Protein AF-A0A9P5YUF3-F1 (afdb_monomer)

InterPro domains:
  IPR036397 Ribonuclease H superfamily [G3DSA:3.30.420.10] (117-173)

Radius of gyration: 25.55 Å; Cα contacts (8 Å, |Δi|>4): 118; chains: 1; bounding box: 57×52×66 Å

Solvent-accessible surface area (backbone atoms only — not comparable to full-atom values): 11944 Å² total; per-residue (Å²): 134,90,81,80,81,80,76,80,82,74,82,83,76,67,88,72,79,73,85,69,80,75,88,72,89,73,87,52,100,52,100,59,84,76,80,88,75,67,92,64,77,75,62,48,60,48,97,88,65,47,78,36,74,57,43,38,53,87,91,45,98,54,44,76,38,71,60,50,65,31,54,55,36,40,78,72,65,44,80,55,33,62,68,97,85,23,43,45,62,62,52,98,80,75,64,72,63,89,91,60,58,76,76,19,36,51,49,36,58,58,66,33,67,70,60,65,72,49,76,51,72,66,44,53,59,33,46,78,71,77,39,84,78,81,88,74,69,86,95,46,63,90,76,40,69,64,53,56,54,50,50,51,49,53,57,58,51,68,75,49,81,91,72,94,49,66,72,61,52,55,66,66,50,58,80,66,81,80,122

Structure (mmCIF, N/CA/C/O backbone):
data_AF-A0A9P5YUF3-F1
#
_entry.id   AF-A0A9P5YUF3-F1
#
loop_
_atom_site.group_PDB
_atom_site.id
_atom_site.type_symbol
_atom_site.label_atom_id
_atom_site.label_alt_id
_atom_site.label_comp_id
_atom_site.label_asym_id
_atom_site.label_entity_id
_atom_site.label_seq_id
_atom_site.pdbx_PDB_ins_code
_atom_site.Cartn_x
_atom_site.Cartn_y
_atom_site.Cartn_z
_atom_site.occupancy
_atom_site.B_iso_or_equiv
_atom_site.auth_seq_id
_atom_site.auth_comp_id
_atom_site.auth_asym_id
_atom_site.auth_atom_id
_atom_site.pdbx_PDB_model_num
ATOM 1 N N . MET A 1 1 ? 8.996 -30.763 -45.091 1.00 35.06 1 MET A N 1
ATOM 2 C CA . MET A 1 1 ? 8.188 -31.237 -43.944 1.00 35.06 1 MET A CA 1
ATOM 3 C C . MET A 1 1 ? 7.237 -30.121 -43.541 1.00 35.06 1 MET A C 1
ATOM 5 O O . MET A 1 1 ? 7.692 -29.010 -43.304 1.00 35.06 1 MET A O 1
ATOM 9 N N . ALA A 1 2 ? 5.930 -30.373 -43.606 1.00 26.86 2 ALA A N 1
ATOM 10 C CA . ALA A 1 2 ? 4.885 -29.363 -43.450 1.00 26.86 2 ALA A CA 1
ATOM 11 C C . ALA A 1 2 ? 4.707 -28.962 -41.975 1.00 26.86 2 ALA A C 1
ATOM 13 O O . ALA A 1 2 ? 4.437 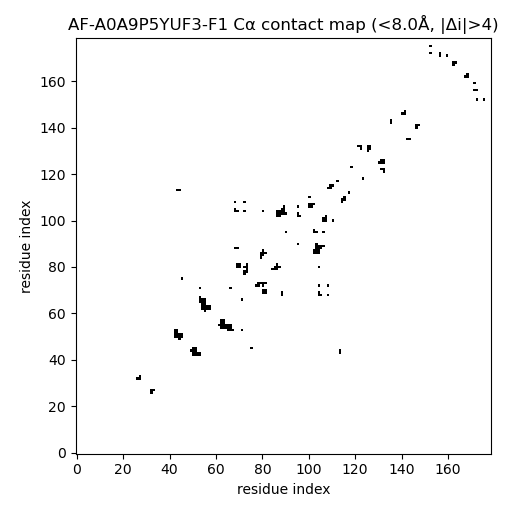-29.815 -41.133 1.00 26.86 2 ALA A O 1
ATOM 14 N N . PHE A 1 3 ? 4.834 -27.669 -41.666 1.00 28.62 3 PHE A N 1
ATOM 15 C CA . PHE A 1 3 ? 4.545 -27.130 -40.338 1.00 28.62 3 PHE A CA 1
ATOM 16 C C . PHE A 1 3 ? 3.061 -26.763 -40.221 1.00 28.62 3 PHE A C 1
ATOM 18 O O . PHE A 1 3 ? 2.525 -25.955 -40.981 1.00 28.62 3 PHE A O 1
ATOM 25 N N . SER A 1 4 ? 2.403 -27.401 -39.255 1.00 30.89 4 SER A N 1
ATOM 26 C CA . SER A 1 4 ? 1.005 -27.205 -38.880 1.00 30.89 4 SER A CA 1
ATOM 27 C C . SER A 1 4 ? 0.731 -25.752 -38.471 1.00 30.89 4 SER A C 1
ATOM 29 O O . SER A 1 4 ? 1.419 -25.184 -37.620 1.00 30.89 4 SER A O 1
ATOM 31 N N . LYS A 1 5 ? -0.291 -25.140 -39.080 1.00 33.44 5 LYS A N 1
ATOM 32 C CA . LYS A 1 5 ? -0.775 -23.794 -38.749 1.00 33.44 5 LYS A CA 1
ATOM 33 C C . LYS A 1 5 ? -1.270 -23.782 -37.297 1.00 33.44 5 LYS A C 1
ATOM 35 O O . LYS A 1 5 ? -2.292 -24.396 -36.993 1.00 33.44 5 LYS A O 1
ATOM 40 N N . ARG A 1 6 ? -0.589 -23.055 -36.401 1.00 35.75 6 ARG A N 1
ATOM 41 C CA . ARG A 1 6 ? -1.103 -22.755 -35.052 1.00 35.75 6 ARG A CA 1
ATOM 42 C C . ARG A 1 6 ? -2.455 -22.045 -35.190 1.00 35.75 6 ARG A C 1
ATOM 44 O O . ARG A 1 6 ? -2.529 -20.928 -35.701 1.00 35.75 6 ARG A O 1
ATOM 51 N N . LYS A 1 7 ? -3.532 -22.709 -34.758 1.00 30.89 7 LYS A N 1
ATOM 52 C CA . LYS A 1 7 ? -4.860 -22.103 -34.613 1.00 30.89 7 LYS A CA 1
ATOM 53 C C . LYS A 1 7 ? -4.753 -20.931 -33.636 1.00 30.89 7 LYS A C 1
ATOM 55 O O . LYS A 1 7 ? -4.330 -21.103 -32.497 1.00 30.89 7 LYS A O 1
ATOM 60 N N . ARG A 1 8 ? -5.161 -19.748 -34.091 1.00 29.94 8 ARG A N 1
ATOM 61 C CA . ARG A 1 8 ? -5.414 -18.573 -33.254 1.00 29.94 8 ARG A CA 1
ATOM 62 C C . ARG A 1 8 ? -6.537 -18.951 -32.278 1.00 29.94 8 ARG A C 1
ATOM 64 O O . ARG A 1 8 ? -7.658 -19.202 -32.717 1.00 29.94 8 ARG A O 1
ATOM 71 N N . VAL A 1 9 ? -6.230 -19.064 -30.986 1.00 32.81 9 VAL A N 1
ATOM 72 C CA . VAL A 1 9 ? -7.240 -19.302 -29.945 1.00 32.81 9 VAL A CA 1
ATOM 73 C C . VAL A 1 9 ? -8.156 -18.081 -29.916 1.00 32.81 9 VAL A C 1
ATOM 75 O O . VAL A 1 9 ? -7.730 -16.968 -29.620 1.00 32.81 9 VAL A O 1
ATOM 78 N N . ASN A 1 10 ? -9.408 -18.278 -30.320 1.00 27.42 10 ASN A N 1
ATOM 79 C CA . ASN A 1 10 ? -10.435 -17.251 -30.308 1.00 27.42 10 ASN A CA 1
ATOM 80 C C . ASN A 1 10 ? -11.025 -17.198 -28.892 1.00 27.42 10 ASN A C 1
ATOM 82 O O . ASN A 1 10 ? -11.865 -18.022 -28.542 1.00 27.42 10 ASN A O 1
ATOM 86 N N . LEU A 1 11 ? -10.567 -16.244 -28.077 1.00 37.09 11 LEU A N 1
ATOM 87 C CA . LEU A 1 11 ? -10.994 -16.009 -26.686 1.00 37.09 11 LEU A CA 1
ATOM 88 C C . LEU A 1 11 ? -12.452 -15.512 -26.546 1.00 37.09 11 LEU A C 1
ATOM 90 O O . LEU A 1 11 ? -12.825 -14.967 -25.516 1.00 37.09 11 LEU A O 1
ATOM 94 N N . ARG A 1 12 ? -13.301 -15.669 -27.569 1.00 35.06 12 ARG A N 1
ATOM 95 C CA . ARG A 1 12 ? -14.685 -15.167 -27.541 1.00 35.06 12 ARG A CA 1
ATOM 96 C C . ARG A 1 12 ? -15.684 -16.063 -26.804 1.00 35.06 12 ARG A C 1
ATOM 98 O O . ARG A 1 12 ? -16.779 -15.588 -26.542 1.00 35.06 12 ARG A O 1
ATOM 105 N N . ASN A 1 13 ? -15.322 -17.298 -26.443 1.00 31.72 13 ASN A N 1
ATOM 106 C CA . ASN A 1 13 ? -16.260 -18.274 -25.864 1.00 31.72 13 ASN A CA 1
ATOM 107 C C . ASN A 1 13 ? -15.791 -18.904 -24.535 1.00 31.72 13 ASN A C 1
ATOM 109 O O . ASN A 1 13 ? -16.179 -20.027 -24.225 1.00 31.72 13 ASN A O 1
ATOM 113 N N . SER A 1 14 ? -14.973 -18.219 -23.731 1.00 32.91 14 SER A N 1
ATOM 114 C CA . SER A 1 14 ? -14.905 -18.534 -22.296 1.00 32.91 14 SER A CA 1
ATOM 115 C C . SER A 1 14 ? -16.026 -17.757 -21.614 1.00 32.91 14 SER A C 1
ATOM 117 O O . SER A 1 14 ? -16.001 -16.527 -21.652 1.00 32.91 14 SER A O 1
ATOM 119 N N . GLY A 1 15 ? -17.018 -18.463 -21.067 1.00 30.59 15 GLY A N 1
ATOM 120 C CA . GLY A 1 15 ? -18.192 -17.921 -20.378 1.00 30.59 15 GLY A CA 1
ATOM 121 C C . GLY A 1 15 ? -17.849 -17.109 -19.129 1.00 30.59 15 GLY A C 1
ATOM 122 O O . GLY A 1 15 ? -18.150 -17.517 -18.016 1.00 30.59 15 GLY A O 1
ATOM 123 N N . LEU A 1 16 ? -17.235 -15.945 -19.330 1.00 29.55 16 LEU A N 1
ATOM 124 C CA . LEU A 1 16 ? -17.233 -14.842 -18.388 1.00 29.55 16 LEU A CA 1
ATOM 125 C C . LEU A 1 16 ? -18.643 -14.256 -18.429 1.00 29.55 16 LEU A C 1
ATOM 127 O O . LEU A 1 16 ? -18.964 -13.411 -19.271 1.00 29.55 16 LEU A O 1
ATOM 131 N N . GLU A 1 17 ? -19.505 -14.747 -17.544 1.00 28.19 17 GLU A N 1
ATOM 132 C CA . GLU A 1 17 ? -20.681 -13.999 -17.127 1.00 28.19 17 GLU A CA 1
ATOM 133 C C . GLU A 1 17 ? -20.217 -12.626 -16.636 1.00 28.19 17 GLU A C 1
ATOM 135 O O . GLU A 1 17 ? -19.661 -12.454 -15.559 1.00 28.19 17 GLU A O 1
ATOM 140 N N . LYS A 1 18 ? -20.364 -11.659 -17.538 1.00 27.95 18 LYS A N 1
ATOM 141 C CA . LYS A 1 18 ? -20.601 -10.236 -17.326 1.00 27.95 18 LYS A CA 1
ATOM 142 C C . LYS A 1 18 ? -20.669 -9.809 -15.850 1.00 27.95 18 LYS A C 1
ATOM 144 O O . LYS A 1 18 ? -21.747 -9.508 -15.348 1.00 27.95 18 LYS A O 1
ATOM 149 N N . VAL A 1 19 ? -19.519 -9.565 -15.221 1.00 31.78 19 VAL A N 1
ATOM 150 C CA . VAL A 1 19 ? -19.427 -8.536 -14.171 1.00 31.78 19 VAL A CA 1
ATOM 151 C C . VAL A 1 19 ? -19.353 -7.187 -14.886 1.00 31.78 19 VAL A C 1
ATOM 153 O O . VAL A 1 19 ? -18.328 -6.515 -14.958 1.00 31.78 19 VAL A O 1
ATOM 156 N N . GLN A 1 20 ? -20.449 -6.843 -15.558 1.00 26.58 20 GLN A N 1
ATOM 157 C CA . GLN A 1 20 ? -20.587 -5.614 -16.320 1.00 26.58 20 GLN A CA 1
ATOM 158 C C . GLN A 1 20 ? -21.097 -4.549 -15.351 1.00 26.58 20 GLN A C 1
ATOM 160 O O . GLN A 1 20 ? -22.279 -4.217 -15.327 1.00 26.58 20 GLN A O 1
ATOM 165 N N . GLY A 1 21 ? -20.191 -4.040 -14.513 1.00 30.62 21 GLY A N 1
ATOM 166 C CA . GLY A 1 21 ? -20.418 -2.812 -13.760 1.00 30.62 21 GLY A CA 1
ATOM 167 C C . GLY A 1 21 ? -20.584 -1.666 -14.753 1.00 30.62 21 GLY A C 1
ATOM 168 O O . GLY A 1 21 ? -19.610 -1.120 -15.263 1.00 30.62 21 GLY A O 1
ATOM 169 N N . ALA A 1 22 ? -21.829 -1.354 -15.104 1.00 28.05 22 ALA A N 1
ATOM 170 C CA . ALA A 1 22 ? -22.154 -0.252 -15.990 1.00 28.05 22 ALA A CA 1
ATOM 171 C C . ALA A 1 22 ? -21.728 1.069 -15.334 1.00 28.05 22 ALA A C 1
ATOM 173 O O . ALA A 1 22 ? -22.316 1.507 -14.346 1.00 28.05 22 ALA A O 1
ATOM 174 N N . TYR A 1 23 ? -20.717 1.717 -15.910 1.00 35.09 23 TYR A N 1
ATOM 175 C CA . TYR A 1 23 ? -20.327 3.086 -15.592 1.00 35.09 23 TYR A CA 1
ATOM 176 C C . TYR A 1 23 ? -21.552 4.007 -15.724 1.00 35.09 23 TYR A C 1
ATOM 178 O O . TYR A 1 23 ? -22.004 4.302 -16.830 1.00 35.09 23 TYR A O 1
ATOM 186 N N . ARG A 1 24 ? -22.118 4.479 -14.609 1.00 32.75 24 ARG A N 1
ATOM 187 C CA . ARG A 1 24 ? -23.118 5.557 -14.617 1.00 32.75 24 ARG A CA 1
ATOM 188 C C . ARG A 1 24 ? -22.526 6.777 -13.937 1.00 32.75 24 ARG A C 1
ATOM 190 O O . ARG A 1 24 ? -22.592 6.922 -12.721 1.00 32.75 24 ARG A O 1
ATOM 197 N N . ALA A 1 25 ? -21.980 7.681 -14.743 1.00 33.09 25 ALA A N 1
ATOM 198 C CA . ALA A 1 25 ? -21.679 9.027 -14.287 1.00 33.09 25 ALA A CA 1
ATOM 199 C C . ALA A 1 25 ? -23.002 9.731 -13.936 1.00 33.09 25 ALA A C 1
ATOM 201 O O . ALA A 1 25 ? -23.819 9.997 -14.817 1.00 33.09 25 ALA A O 1
ATOM 202 N N . ARG A 1 26 ? -23.231 10.039 -12.656 1.00 41.44 26 ARG A N 1
ATOM 203 C CA . ARG A 1 26 ? -24.220 11.053 -12.266 1.00 41.44 26 ARG A CA 1
ATOM 204 C C . ARG A 1 26 ? -23.469 12.345 -11.969 1.00 41.44 26 ARG A C 1
ATOM 206 O O . ARG A 1 26 ? -22.554 12.347 -11.152 1.00 41.44 26 ARG A O 1
ATOM 213 N N . LYS A 1 27 ? -23.860 13.446 -12.615 1.00 29.95 27 LYS A N 1
ATOM 214 C CA . LYS A 1 27 ? -23.463 14.790 -12.175 1.00 29.95 27 LYS A CA 1
ATOM 215 C C . LYS A 1 27 ? -24.126 15.050 -10.820 1.00 29.95 27 LYS A C 1
ATOM 217 O O . LYS A 1 27 ? -25.347 15.174 -10.755 1.00 29.95 27 LYS A O 1
ATOM 222 N N . GLY A 1 28 ? -23.336 15.096 -9.749 1.00 38.56 28 GLY A N 1
ATOM 223 C CA . GLY A 1 28 ? -23.767 15.698 -8.487 1.00 38.56 28 GLY A CA 1
ATOM 224 C C . GLY A 1 28 ? -23.983 17.204 -8.669 1.00 38.56 28 GLY A C 1
ATOM 225 O O . GLY A 1 28 ? -23.409 17.808 -9.573 1.00 38.56 28 GLY A O 1
ATOM 226 N N . LYS A 1 29 ? -24.834 17.809 -7.832 1.00 43.34 29 LYS A N 1
ATOM 227 C CA . LYS A 1 29 ? -25.186 19.245 -7.878 1.00 43.34 29 LYS A CA 1
ATOM 228 C C . LYS A 1 29 ? -24.023 20.197 -7.565 1.00 43.34 29 LYS A C 1
ATOM 230 O O . LYS A 1 29 ? -24.155 21.397 -7.761 1.00 43.34 29 LYS A O 1
ATOM 235 N N . GLU A 1 30 ? -22.881 19.668 -7.161 1.00 41.62 30 GLU A N 1
ATOM 236 C CA . GLU A 1 30 ? -21.615 20.382 -7.095 1.00 41.62 30 GLU A CA 1
ATOM 237 C C . GLU A 1 30 ? -20.630 19.629 -7.986 1.00 41.62 30 GLU A C 1
ATOM 239 O O . GLU A 1 30 ? -20.689 18.402 -8.052 1.00 41.62 30 GLU A O 1
ATOM 244 N N . ASN A 1 31 ? -19.745 20.342 -8.687 1.00 35.06 31 ASN A N 1
ATOM 245 C CA . ASN A 1 31 ? -18.731 19.821 -9.622 1.00 35.06 31 ASN A CA 1
ATOM 246 C C . ASN A 1 31 ? -17.665 18.909 -8.960 1.00 35.06 31 ASN A C 1
ATOM 248 O O . ASN A 1 31 ? -16.480 18.976 -9.277 1.00 35.06 31 ASN A O 1
ATOM 252 N N . ARG A 1 32 ? -18.055 18.033 -8.037 1.00 32.81 32 ARG A N 1
ATOM 253 C CA . ARG A 1 32 ? -17.243 16.950 -7.508 1.00 32.81 32 ARG A CA 1
ATOM 254 C C . ARG A 1 32 ? -17.552 15.705 -8.333 1.00 32.81 32 ARG A C 1
ATOM 256 O O . ARG A 1 32 ? -18.619 15.105 -8.212 1.00 32.81 32 ARG A O 1
ATOM 263 N N . LEU A 1 33 ? -16.609 15.317 -9.188 1.00 31.78 33 LEU A N 1
ATOM 264 C CA . LEU A 1 33 ? -16.565 13.962 -9.726 1.00 31.78 33 LEU A CA 1
ATOM 265 C C . LEU A 1 33 ? -16.421 13.014 -8.532 1.00 31.78 33 LEU A C 1
ATOM 267 O O . LEU A 1 33 ? -15.331 12.842 -7.994 1.00 31.78 33 LEU A O 1
ATOM 271 N N . LEU A 1 34 ? -17.529 12.429 -8.084 1.00 34.12 34 LEU A N 1
ATOM 272 C CA . LEU A 1 34 ? -17.472 11.265 -7.217 1.00 34.12 34 LEU A CA 1
ATOM 273 C C . LEU A 1 34 ? -17.018 10.110 -8.110 1.00 34.12 34 LEU A C 1
ATOM 275 O O . LEU A 1 34 ? -17.824 9.483 -8.796 1.00 34.12 34 LEU A O 1
ATOM 279 N N . LEU A 1 35 ? -15.707 9.871 -8.151 1.00 34.19 35 LEU A N 1
ATOM 280 C CA . LEU A 1 35 ? -15.143 8.602 -8.599 1.00 34.19 35 LEU A CA 1
ATOM 281 C C . LEU A 1 35 ? -15.588 7.524 -7.600 1.00 34.19 35 LEU A C 1
ATOM 283 O O . LEU A 1 35 ? -14.819 7.066 -6.764 1.00 34.19 35 LEU A O 1
ATOM 287 N N . ILE A 1 36 ? -16.858 7.126 -7.668 1.00 39.31 36 ILE A N 1
ATOM 288 C CA . ILE A 1 36 ? -17.325 5.864 -7.093 1.00 39.31 36 ILE A CA 1
ATOM 289 C C . ILE A 1 36 ? -16.902 4.808 -8.111 1.00 39.31 36 ILE A C 1
ATOM 291 O O . ILE A 1 36 ? -17.651 4.426 -9.007 1.00 39.31 36 ILE A O 1
ATOM 295 N N . GLY A 1 37 ? -15.615 4.487 -8.065 1.00 33.97 37 GLY A N 1
ATOM 296 C CA . GLY A 1 37 ? -14.915 3.711 -9.080 1.00 33.97 37 GLY A CA 1
ATOM 297 C C . GLY A 1 37 ? -13.869 2.798 -8.465 1.00 33.97 37 GLY A C 1
ATOM 298 O O . GLY A 1 37 ? -12.789 2.663 -9.021 1.00 33.97 37 GLY A O 1
ATOM 299 N N . ILE A 1 38 ? -14.186 2.204 -7.315 1.00 37.44 38 ILE A N 1
ATOM 300 C CA . ILE A 1 38 ? -13.600 0.948 -6.851 1.00 37.44 38 ILE A CA 1
ATOM 301 C C . ILE A 1 38 ? -14.790 0.158 -6.314 1.00 37.44 38 ILE A C 1
ATOM 303 O O . ILE A 1 38 ? -15.287 0.435 -5.227 1.00 37.44 38 ILE A O 1
ATOM 307 N N . THR A 1 39 ? -15.327 -0.767 -7.105 1.00 38.19 39 THR A N 1
ATOM 308 C CA . THR A 1 39 ? -16.202 -1.803 -6.556 1.00 38.19 39 THR A CA 1
ATOM 309 C C . THR A 1 39 ? -15.356 -2.624 -5.592 1.00 38.19 39 THR A C 1
ATOM 311 O O . THR A 1 39 ? -14.516 -3.412 -6.019 1.00 38.19 39 THR A O 1
ATOM 314 N N . THR A 1 40 ? -15.582 -2.349 -4.304 1.00 43.69 40 THR A N 1
ATOM 315 C CA . THR A 1 40 ? -15.122 -3.061 -3.107 1.00 43.69 40 THR A CA 1
ATOM 316 C C . THR A 1 40 ? -13.607 -3.187 -2.956 1.00 43.69 40 THR A C 1
ATOM 318 O O . THR A 1 40 ? -12.996 -4.166 -3.378 1.00 43.69 40 THR A O 1
ATOM 321 N N . THR A 1 41 ? -13.005 -2.271 -2.189 1.00 54.56 41 THR A N 1
ATOM 322 C CA . THR A 1 41 ? -12.135 -2.754 -1.105 1.00 54.56 41 THR A CA 1
ATOM 323 C C . THR A 1 41 ? -12.896 -3.887 -0.420 1.00 54.56 41 THR A C 1
ATOM 325 O O . THR A 1 41 ? -14.057 -3.697 -0.053 1.00 54.56 41 THR A O 1
ATOM 328 N N . GLN A 1 42 ? -12.314 -5.085 -0.367 1.00 68.38 42 GLN A N 1
ATOM 329 C CA . GLN A 1 42 ? -12.944 -6.193 0.347 1.00 68.38 42 GLN A CA 1
ATOM 330 C C . GLN A 1 42 ? -13.261 -5.744 1.780 1.00 68.38 42 GLN A C 1
ATOM 332 O O . GLN A 1 42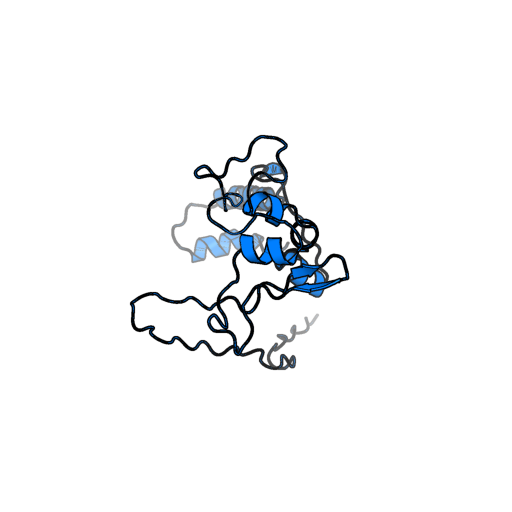 ? -12.548 -4.903 2.337 1.00 68.38 42 GLN A O 1
ATOM 337 N N . ASN A 1 43 ? -14.353 -6.265 2.340 1.00 82.19 43 ASN A N 1
ATOM 338 C CA . ASN A 1 43 ? -14.690 -6.034 3.740 1.00 82.19 43 ASN A CA 1
ATOM 339 C C . ASN A 1 43 ? -13.512 -6.448 4.631 1.00 82.19 43 ASN A C 1
ATOM 341 O O . ASN A 1 43 ? -12.782 -7.391 4.312 1.00 82.19 43 ASN A O 1
ATOM 345 N N . GLY A 1 44 ? -13.347 -5.745 5.749 1.00 85.50 44 GLY A N 1
ATOM 346 C CA . GLY A 1 44 ? -12.418 -6.170 6.789 1.00 85.50 44 GLY A CA 1
ATOM 347 C C . GLY A 1 44 ? -12.909 -7.441 7.474 1.00 85.50 44 GLY A C 1
ATOM 348 O O . GLY A 1 44 ? -14.027 -7.909 7.232 1.00 85.50 44 GLY A O 1
ATOM 349 N N . ARG A 1 45 ? -12.090 -7.990 8.366 1.00 88.50 45 ARG A N 1
ATOM 350 C CA . ARG A 1 45 ? -12.506 -9.092 9.244 1.00 88.50 45 ARG A CA 1
ATOM 351 C C . ARG A 1 45 ? -12.215 -8.754 10.695 1.00 88.50 45 ARG A C 1
ATOM 353 O O . ARG A 1 45 ? -11.147 -8.237 11.009 1.00 88.50 45 ARG A O 1
ATOM 360 N N . PHE A 1 46 ? -13.168 -9.065 11.564 1.00 87.75 46 PHE A N 1
ATOM 361 C CA . PHE A 1 46 ? -12.963 -9.052 13.007 1.00 87.75 46 PHE A CA 1
ATOM 362 C C . PHE A 1 46 ? -12.136 -10.271 13.448 1.00 87.75 46 PHE A C 1
ATOM 364 O O . PHE A 1 46 ? -11.942 -11.220 12.682 1.00 87.75 46 PHE A O 1
ATOM 371 N N . GLU A 1 47 ? -11.663 -10.269 14.698 1.00 84.62 47 GLU A N 1
ATOM 372 C CA . GLU A 1 47 ? -10.883 -11.380 15.270 1.00 84.62 47 GLU A CA 1
ATOM 373 C C . GLU A 1 47 ? -11.657 -12.708 15.304 1.00 84.62 47 GLU A C 1
ATOM 375 O O . GLU A 1 47 ? -11.063 -13.780 15.199 1.00 84.62 47 GLU A O 1
ATOM 380 N N . ASP A 1 48 ? -12.986 -12.647 15.399 1.00 87.19 48 ASP A N 1
ATOM 381 C CA . ASP A 1 48 ? -13.877 -13.810 15.347 1.00 87.19 48 ASP A CA 1
ATOM 382 C C . ASP A 1 48 ? -14.125 -14.329 13.912 1.00 87.19 48 ASP A C 1
ATOM 384 O O . ASP A 1 48 ? -14.827 -15.323 13.713 1.00 87.19 48 ASP A O 1
ATOM 388 N N . GLY A 1 49 ? -13.535 -13.675 12.905 1.00 84.00 49 GLY A N 1
ATOM 389 C CA . GLY A 1 49 ? -13.655 -14.008 11.488 1.00 84.00 49 GLY A CA 1
ATOM 390 C C . GLY A 1 49 ? -14.900 -13.445 10.801 1.00 84.00 49 GLY A C 1
ATOM 391 O O . GLY A 1 49 ? -15.033 -13.624 9.581 1.00 84.00 49 GLY A O 1
ATOM 392 N N . THR A 1 50 ? -15.785 -12.763 11.538 1.00 89.69 50 THR A N 1
ATOM 393 C CA . THR A 1 50 ? -16.958 -12.096 10.965 1.00 89.69 50 THR A CA 1
ATOM 394 C C . THR A 1 50 ? -16.536 -10.928 10.075 1.00 89.69 50 THR A C 1
ATOM 396 O O . THR A 1 50 ? -15.481 -10.316 10.260 1.00 89.69 50 THR A O 1
ATOM 399 N N . GLU A 1 51 ? -17.329 -10.654 9.040 1.00 90.75 51 GLU A N 1
ATOM 400 C CA . GLU A 1 51 ? -17.019 -9.584 8.094 1.00 90.75 51 GLU A CA 1
ATOM 401 C C . GLU A 1 51 ? -17.361 -8.214 8.679 1.00 90.75 51 GLU A C 1
ATOM 403 O O . GLU A 1 51 ? -18.436 -8.004 9.240 1.00 90.75 51 GLU A O 1
ATOM 408 N N . GLN A 1 52 ? -16.451 -7.263 8.486 1.00 91.62 52 GLN A N 1
ATOM 409 C CA . GLN A 1 52 ? -16.646 -5.864 8.820 1.00 91.62 52 GLN A CA 1
ATOM 410 C C . GLN A 1 52 ? -16.862 -5.042 7.551 1.00 91.62 52 GLN A C 1
ATOM 412 O O . GLN A 1 52 ? -15.949 -4.839 6.747 1.00 91.62 52 GLN A O 1
ATOM 417 N N . GLU A 1 53 ? -18.060 -4.487 7.404 1.00 91.31 53 GLU A N 1
ATOM 418 C CA . GLU A 1 53 ? -18.348 -3.539 6.332 1.00 91.31 53 GLU A CA 1
ATOM 419 C C . GLU A 1 53 ? -17.647 -2.199 6.587 1.00 91.31 53 GLU A C 1
ATOM 421 O O . GLU A 1 53 ? -17.838 -1.565 7.627 1.00 91.31 53 GLU A O 1
ATOM 426 N N . PHE A 1 54 ? -16.866 -1.725 5.616 1.00 90.75 54 PHE A N 1
ATOM 427 C CA . PHE A 1 54 ? -16.201 -0.417 5.694 1.00 90.75 54 PHE A CA 1
ATOM 428 C C . PHE A 1 54 ? -17.052 0.753 5.192 1.00 90.75 54 PHE A C 1
ATOM 430 O O . PHE A 1 54 ? -16.686 1.918 5.372 1.00 90.75 54 PHE A O 1
ATOM 437 N N . TYR A 1 55 ? -18.186 0.458 4.566 1.00 91.81 55 TYR A N 1
ATOM 438 C CA . TYR A 1 55 ? -19.151 1.441 4.092 1.00 91.81 55 TYR A CA 1
ATOM 439 C C . TYR A 1 55 ? -20.433 1.316 4.905 1.00 91.81 55 TYR A C 1
ATOM 441 O O . TYR A 1 55 ? -20.739 0.247 5.425 1.00 91.81 55 TYR A O 1
ATOM 449 N N . TYR A 1 56 ? -21.179 2.408 5.039 1.00 89.25 56 TYR A N 1
ATOM 450 C CA . TYR A 1 56 ? -22.489 2.329 5.676 1.00 89.25 56 TYR A CA 1
ATOM 451 C C . TYR A 1 56 ? -23.477 1.564 4.780 1.00 89.25 56 TYR A C 1
ATOM 453 O O . TYR A 1 56 ? -23.527 1.846 3.573 1.00 89.25 56 TYR A O 1
ATOM 461 N N . PRO A 1 57 ? -24.281 0.651 5.356 1.00 90.12 57 PRO A N 1
ATOM 462 C CA . PRO A 1 57 ? -25.211 -0.183 4.604 1.00 90.12 57 PRO A CA 1
ATOM 463 C C . PRO A 1 57 ? -26.364 0.633 4.011 1.00 90.12 57 PRO A C 1
ATOM 465 O O . PRO A 1 57 ? -26.614 1.786 4.386 1.00 90.12 57 PRO A O 1
ATOM 468 N N . GLU A 1 58 ? -27.101 0.018 3.085 1.00 89.69 58 GLU A N 1
ATOM 469 C CA . GLU A 1 58 ? -28.339 0.600 2.568 1.00 89.69 58 GLU A CA 1
ATOM 470 C C . GLU A 1 58 ? -29.350 0.834 3.704 1.00 89.69 58 GLU A C 1
ATOM 472 O O . GLU A 1 58 ? -29.508 0.014 4.604 1.00 89.69 58 GLU A O 1
ATOM 477 N N . GLY A 1 59 ? -30.028 1.984 3.675 1.00 88.81 59 GLY A N 1
ATOM 478 C CA . GLY A 1 59 ? -30.958 2.400 4.730 1.00 88.81 59 GLY A CA 1
ATOM 479 C C . GLY A 1 59 ? -30.334 3.240 5.852 1.00 88.81 59 GLY A C 1
ATOM 480 O O . GLY A 1 59 ? -31.076 3.804 6.652 1.00 88.81 59 GLY A O 1
ATOM 481 N N . HIS A 1 60 ? -29.006 3.395 5.889 1.00 88.69 60 HIS A N 1
ATOM 482 C CA . HIS A 1 60 ? -28.341 4.362 6.769 1.00 88.69 60 HIS A CA 1
ATOM 483 C C . HIS A 1 60 ? -28.389 5.787 6.181 1.00 88.69 60 HIS A C 1
ATOM 485 O O . HIS A 1 60 ? -28.354 5.958 4.961 1.00 88.69 60 HIS A O 1
ATOM 491 N N . GLU A 1 61 ? -28.383 6.827 7.025 1.00 92.00 61 GLU A N 1
ATOM 492 C CA . GLU A 1 61 ? -28.339 8.236 6.577 1.00 92.00 61 GLU A CA 1
ATOM 493 C C . GLU A 1 61 ? -27.134 8.510 5.657 1.00 92.00 61 GLU A C 1
ATOM 495 O O . GLU A 1 61 ? -27.217 9.252 4.681 1.00 92.00 61 GLU A O 1
ATOM 500 N N . HIS A 1 62 ? -26.021 7.833 5.936 1.00 86.06 62 HIS A N 1
ATOM 501 C CA . HIS A 1 62 ? -24.768 7.908 5.184 1.00 86.06 62 HIS A CA 1
ATOM 502 C C . HIS A 1 62 ? -24.534 6.711 4.246 1.00 86.06 62 HIS A C 1
ATOM 504 O O . HIS A 1 62 ? -23.382 6.381 3.971 1.00 86.06 62 HIS A O 1
ATOM 510 N N . ALA A 1 63 ? -25.586 6.026 3.783 1.00 88.81 63 ALA A N 1
ATOM 511 C CA . ALA A 1 63 ? -25.466 4.829 2.943 1.00 88.81 63 ALA A CA 1
ATOM 512 C C . ALA A 1 63 ? -24.481 5.010 1.768 1.00 88.81 63 ALA A C 1
ATOM 514 O O . ALA A 1 63 ? -24.521 6.005 1.038 1.00 88.81 63 ALA A O 1
ATOM 515 N N . GLY A 1 64 ? -23.581 4.039 1.590 1.00 85.88 64 GLY A N 1
ATOM 516 C CA . GLY A 1 64 ? -22.546 4.055 0.548 1.00 85.88 64 GLY A CA 1
ATOM 517 C C . GLY A 1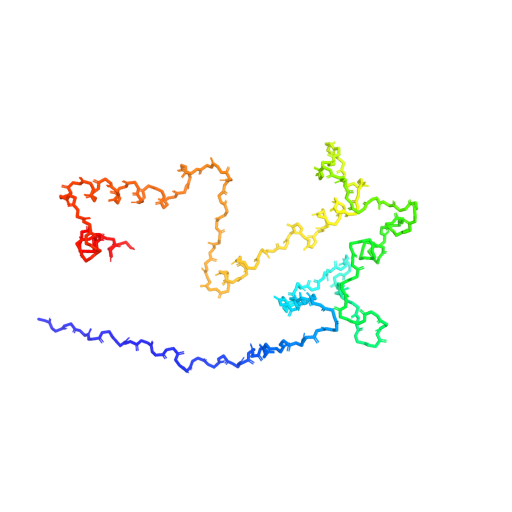 64 ? -21.361 4.994 0.813 1.00 85.88 64 GLY A C 1
ATOM 518 O O . GLY A 1 64 ? -20.435 5.049 0.002 1.00 85.88 64 GLY A O 1
ATOM 519 N N . ILE A 1 65 ? -21.348 5.721 1.934 1.00 89.25 65 ILE A N 1
ATOM 520 C CA . ILE A 1 65 ? -20.200 6.523 2.376 1.00 89.25 65 ILE A CA 1
ATOM 521 C C . ILE A 1 65 ? -19.249 5.632 3.183 1.00 89.25 65 ILE A C 1
ATOM 523 O O . ILE A 1 65 ? -19.680 4.775 3.953 1.00 89.25 65 ILE A O 1
ATOM 527 N N . PHE A 1 66 ? -17.943 5.829 2.997 1.00 89.94 66 PHE A N 1
ATOM 528 C CA . PHE A 1 66 ? -16.915 5.146 3.782 1.00 89.94 66 PHE A CA 1
ATOM 529 C C . PHE A 1 66 ? -16.973 5.602 5.244 1.00 89.94 66 PHE A C 1
ATOM 531 O O . PHE A 1 66 ? -16.994 6.805 5.517 1.00 89.94 66 PHE A O 1
ATOM 538 N N . LYS A 1 67 ? -16.961 4.654 6.185 1.00 90.88 67 LYS A N 1
ATOM 539 C CA . LYS A 1 67 ? -17.099 4.927 7.623 1.00 90.88 67 LYS A CA 1
ATOM 540 C C . LYS A 1 67 ? -15.957 5.774 8.186 1.00 90.88 67 LYS A C 1
ATOM 542 O O . LYS A 1 67 ? -16.184 6.566 9.097 1.00 90.88 67 LYS A O 1
ATOM 547 N N . GLY A 1 68 ? -14.753 5.650 7.628 1.00 89.81 68 GLY A N 1
ATOM 548 C CA . GLY A 1 68 ? -13.548 6.311 8.133 1.00 89.81 68 GLY A CA 1
ATOM 549 C C . GLY A 1 68 ? -12.797 5.452 9.151 1.00 89.81 68 GLY A C 1
ATOM 550 O O . GLY A 1 68 ? -13.398 4.652 9.862 1.00 89.81 68 GLY A O 1
ATOM 551 N N . MET A 1 69 ? -11.474 5.639 9.237 1.00 91.06 69 MET A N 1
ATOM 552 C CA . MET A 1 69 ? -10.602 4.817 10.093 1.00 91.06 69 MET A CA 1
ATOM 553 C C . MET A 1 69 ? -11.032 4.837 11.563 1.00 91.06 69 MET A C 1
ATOM 555 O O . MET A 1 69 ? -11.056 3.794 12.194 1.00 91.06 69 MET A O 1
ATOM 559 N N . ALA A 1 70 ? -11.409 6.001 12.101 1.00 91.94 70 ALA A N 1
ATOM 560 C CA . ALA A 1 70 ? -11.789 6.129 13.507 1.00 91.94 70 ALA A CA 1
ATOM 561 C C . ALA A 1 70 ? -13.012 5.272 13.877 1.00 91.94 70 ALA A C 1
ATOM 563 O O . ALA A 1 70 ? -12.950 4.517 14.839 1.00 91.94 70 ALA A O 1
ATOM 564 N N . ASN A 1 71 ? -14.084 5.338 13.079 1.00 92.12 71 ASN A N 1
ATOM 565 C CA . ASN A 1 71 ? -15.294 4.543 13.307 1.00 92.12 71 ASN A CA 1
ATOM 566 C C . ASN A 1 71 ? -15.019 3.042 13.139 1.00 92.12 71 ASN A C 1
ATOM 568 O O . ASN A 1 71 ? -15.459 2.240 13.953 1.00 92.12 71 ASN A O 1
ATOM 572 N N . ILE A 1 72 ? -14.247 2.665 12.112 1.00 92.50 72 ILE A N 1
ATOM 573 C CA . ILE A 1 72 ? -13.883 1.262 11.865 1.00 92.50 72 ILE A CA 1
ATOM 574 C C . ILE A 1 72 ? -13.057 0.694 13.029 1.00 92.50 72 ILE A C 1
ATOM 576 O O . ILE A 1 72 ? -13.259 -0.453 13.419 1.00 92.50 72 ILE A O 1
ATOM 580 N N . LEU A 1 73 ? -12.152 1.490 13.602 1.00 92.56 73 LEU A N 1
ATOM 581 C CA . LEU A 1 73 ? -11.351 1.094 14.758 1.00 92.56 73 LEU A CA 1
ATOM 582 C C . LEU A 1 73 ? -12.182 1.008 16.046 1.00 92.56 73 LEU A C 1
ATOM 584 O O . LEU A 1 73 ? -11.983 0.078 16.822 1.00 92.56 73 LEU A O 1
ATOM 588 N N . GLU A 1 74 ? -13.142 1.909 16.269 1.00 91.88 74 GLU A N 1
ATOM 589 C CA . GLU A 1 74 ? -14.054 1.783 17.417 1.00 91.88 74 GLU A CA 1
ATOM 590 C C . GLU A 1 74 ? -14.926 0.532 17.333 1.00 91.88 74 GLU A C 1
ATOM 592 O O . GLU A 1 74 ? -15.074 -0.165 18.334 1.00 91.88 74 GLU A O 1
ATOM 597 N N . GLU A 1 75 ? -15.431 0.193 16.142 1.00 92.81 75 GLU A N 1
ATOM 598 C CA . GLU A 1 75 ? -16.141 -1.071 15.907 1.00 92.81 75 GLU A CA 1
ATOM 599 C C . GLU A 1 75 ? -15.273 -2.296 16.250 1.00 92.81 75 GLU A C 1
ATOM 601 O O . GLU A 1 75 ? -15.799 -3.312 16.695 1.00 92.81 75 GLU A O 1
ATOM 606 N N . ARG A 1 76 ? -13.945 -2.194 16.094 1.00 91.06 76 ARG A N 1
ATOM 607 C CA . ARG A 1 76 ? -12.972 -3.235 16.478 1.00 91.06 76 ARG A CA 1
ATOM 608 C C . ARG A 1 76 ? -12.573 -3.210 17.958 1.00 91.06 76 ARG A C 1
ATOM 610 O O . ARG A 1 76 ? -11.792 -4.052 18.385 1.00 91.06 76 ARG A O 1
ATOM 617 N N . GLY A 1 77 ? -13.088 -2.268 18.749 1.00 90.00 77 GLY A N 1
ATOM 618 C CA . GLY A 1 77 ? -12.804 -2.157 20.184 1.00 90.00 77 GLY A CA 1
ATOM 619 C C . GLY A 1 77 ? -11.685 -1.179 20.559 1.00 90.00 77 GLY A C 1
ATOM 620 O O . GLY A 1 77 ? -11.359 -1.060 21.742 1.00 90.00 77 GLY A O 1
ATOM 621 N N . TYR A 1 78 ? -11.119 -0.427 19.607 1.00 89.44 78 TYR A N 1
ATOM 622 C CA . TYR A 1 78 ? -10.164 0.642 19.915 1.00 89.44 78 TYR A CA 1
ATOM 623 C C . TYR A 1 78 ? -10.899 1.879 20.438 1.00 89.44 78 TYR A C 1
ATOM 625 O O . TYR A 1 78 ? -11.341 2.738 19.675 1.00 89.44 78 TYR A O 1
ATOM 633 N N . THR A 1 79 ? -11.029 1.985 21.759 1.00 86.00 79 THR A N 1
ATOM 634 C CA . THR A 1 79 ? -11.730 3.102 22.405 1.00 86.00 79 THR A CA 1
ATOM 635 C C . THR A 1 79 ? -10.990 4.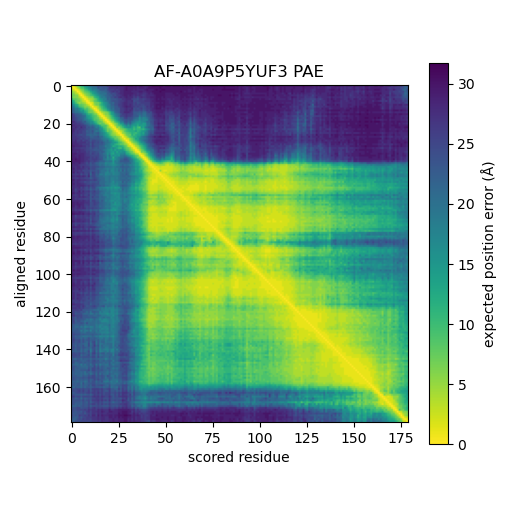427 22.235 1.00 86.00 79 THR A C 1
ATOM 637 O O . THR A 1 79 ? -9.772 4.484 22.411 1.00 86.00 79 THR A O 1
ATOM 640 N N . GLY A 1 80 ? -11.734 5.508 21.993 1.00 82.44 80 GLY A N 1
ATOM 641 C CA . GLY A 1 80 ? -11.166 6.855 21.919 1.00 82.44 80 GLY A CA 1
ATOM 642 C C . GLY A 1 80 ? -10.526 7.168 20.570 1.00 82.44 80 GLY A C 1
ATOM 643 O O . GLY A 1 80 ? -9.617 7.993 20.504 1.00 82.44 80 GLY A O 1
ATOM 644 N N . CYS A 1 81 ? -10.975 6.522 19.491 1.00 82.75 81 CYS A N 1
ATOM 645 C CA . CYS A 1 81 ? -10.599 6.930 18.137 1.00 82.75 81 CYS A CA 1
ATOM 646 C C . CYS A 1 81 ? -11.519 8.039 17.604 1.00 82.75 81 CYS A C 1
ATOM 648 O O . CYS A 1 81 ? -11.084 8.836 16.772 1.00 82.75 81 CYS A O 1
ATOM 650 N N . VAL A 1 82 ? -12.768 8.117 18.077 1.00 81.81 82 VAL A N 1
ATOM 651 C CA . VAL A 1 82 ? -13.754 9.122 17.658 1.00 81.81 82 VAL A CA 1
ATOM 652 C C . VAL A 1 82 ? -13.878 10.231 18.711 1.00 81.81 82 VAL A C 1
ATOM 654 O O . VAL A 1 82 ? -13.728 10.017 19.913 1.00 81.81 82 VAL A O 1
ATOM 657 N N . GLY A 1 83 ? -14.166 11.452 18.253 1.00 77.62 83 GLY A N 1
ATOM 658 C CA . GLY A 1 83 ? -14.439 12.612 19.107 1.00 77.62 83 GLY A CA 1
ATOM 659 C C . GLY A 1 83 ? -13.289 13.619 19.198 1.00 77.62 83 GLY A C 1
ATOM 660 O O . GLY A 1 83 ? -12.203 13.424 18.662 1.00 77.62 83 GLY A O 1
ATOM 661 N N . THR A 1 84 ? -13.540 14.740 19.878 1.00 69.94 84 THR A N 1
ATOM 662 C CA . THR A 1 84 ? -12.612 15.887 19.975 1.00 69.94 84 THR A CA 1
ATOM 663 C C . THR A 1 84 ? -11.347 15.605 20.784 1.00 69.94 84 THR A C 1
ATOM 665 O O . THR A 1 84 ? -10.336 16.265 20.566 1.00 69.94 84 THR A O 1
ATOM 668 N N . ASN A 1 85 ? -11.394 14.615 21.678 1.00 79.25 85 ASN A N 1
ATOM 669 C CA . ASN A 1 85 ? -10.243 14.104 22.427 1.00 79.25 85 ASN A CA 1
ATOM 670 C C . ASN A 1 85 ? -9.765 12.742 21.895 1.00 79.25 85 ASN A C 1
ATOM 672 O O . ASN A 1 85 ? -9.016 12.048 22.582 1.00 79.25 85 ASN A O 1
ATOM 676 N N . GLY A 1 86 ? -10.247 12.333 20.717 1.00 81.38 86 GLY A N 1
ATOM 677 C CA . GLY A 1 86 ? -9.870 11.070 20.105 1.00 81.38 86 GLY A CA 1
ATOM 678 C C . GLY A 1 86 ? -8.436 11.083 19.576 1.00 81.38 86 GLY A C 1
ATOM 679 O O . GLY A 1 86 ? -7.803 12.136 19.445 1.00 81.38 86 GLY A O 1
ATOM 680 N N . LEU A 1 87 ? -7.921 9.899 19.248 1.00 87.00 87 LEU A N 1
ATOM 681 C CA . LEU A 1 87 ? -6.647 9.770 18.552 1.00 87.00 87 LEU A CA 1
ATOM 682 C C . LEU A 1 87 ? -6.664 10.601 17.261 1.00 87.00 87 LEU A C 1
ATOM 684 O O . LEU A 1 87 ? -7.657 10.600 16.528 1.00 87.00 87 LEU A O 1
ATOM 688 N N . PRO A 1 88 ? -5.558 11.292 16.932 1.00 89.94 88 PRO A N 1
ATOM 689 C CA . PRO A 1 88 ? -5.472 11.977 15.656 1.00 89.94 88 PRO A CA 1
ATOM 690 C C . PRO A 1 88 ? -5.636 10.952 14.531 1.00 89.94 88 PRO A C 1
ATOM 692 O O . PRO A 1 88 ? -5.102 9.843 14.613 1.00 89.94 88 PRO A O 1
ATOM 695 N N . ALA A 1 89 ? -6.337 11.324 13.458 1.00 88.56 89 ALA A N 1
ATOM 696 C CA . ALA A 1 89 ? -6.447 10.463 12.281 1.00 88.56 89 ALA A CA 1
ATOM 697 C C . ALA A 1 89 ? -5.048 10.107 11.748 1.00 88.56 89 ALA A C 1
ATOM 699 O O . ALA A 1 89 ? -4.731 8.941 11.521 1.00 88.56 89 ALA A O 1
ATOM 700 N N . GLU A 1 90 ? -4.188 11.120 11.646 1.00 89.62 90 GLU A N 1
ATOM 701 C CA . GLU A 1 90 ? -2.784 11.026 11.265 1.00 89.62 90 GLU A CA 1
ATOM 702 C C . GLU A 1 90 ? -2.002 12.247 11.767 1.00 89.62 90 GLU A C 1
ATOM 704 O O . GLU A 1 90 ? -2.582 13.257 12.169 1.00 89.62 90 GLU A O 1
ATOM 709 N N . TYR A 1 91 ? -0.670 12.168 11.730 1.00 88.88 91 TYR A N 1
ATOM 710 C CA . TYR A 1 91 ? 0.186 13.328 11.978 1.00 88.88 91 TYR A CA 1
ATOM 711 C C . TYR A 1 91 ? 0.383 14.140 10.691 1.00 88.88 91 TYR A C 1
ATOM 713 O O . TYR A 1 91 ? 0.563 13.530 9.638 1.00 88.88 91 TYR A O 1
ATOM 721 N N . PRO A 1 92 ? 0.497 15.483 10.756 1.00 87.50 92 PRO A N 1
ATOM 722 C CA . PRO A 1 92 ? 0.649 16.336 9.569 1.00 87.50 92 PRO A CA 1
ATOM 723 C C . PRO A 1 92 ? 1.827 15.977 8.652 1.00 87.50 92 PRO A C 1
ATOM 725 O O . PRO A 1 92 ? 1.800 16.240 7.456 1.00 87.50 92 PRO A O 1
ATOM 728 N N . THR A 1 93 ? 2.888 15.390 9.207 1.00 89.06 93 THR A N 1
ATOM 729 C CA . THR A 1 93 ? 4.085 14.986 8.454 1.00 89.06 93 THR A CA 1
ATOM 730 C C . THR A 1 93 ? 4.096 13.501 8.090 1.00 89.06 93 THR A C 1
ATOM 732 O O . THR A 1 93 ? 5.112 13.023 7.589 1.00 89.06 93 THR A O 1
ATOM 735 N N . PHE A 1 94 ? 3.017 12.759 8.374 1.00 83.88 94 PHE A N 1
ATOM 736 C CA . PHE A 1 94 ? 2.933 11.294 8.271 1.00 83.88 94 PHE A CA 1
ATOM 737 C C . PHE A 1 94 ? 4.023 10.549 9.061 1.00 83.88 94 PHE A C 1
ATOM 739 O O . PHE A 1 94 ? 4.289 9.367 8.839 1.00 83.88 94 PHE A O 1
ATOM 746 N N . LYS A 1 95 ? 4.663 11.230 10.018 1.00 87.50 95 LYS A N 1
ATOM 747 C CA . LYS A 1 95 ? 5.731 10.674 10.846 1.00 87.50 95 LYS A CA 1
ATOM 748 C C . LYS A 1 95 ? 5.186 10.363 12.228 1.00 87.50 95 LYS A C 1
ATOM 750 O O . LYS A 1 95 ? 4.958 11.253 13.038 1.00 87.50 95 LYS A O 1
ATOM 755 N N . CYS A 1 96 ? 4.987 9.075 12.474 1.00 89.38 96 CYS A N 1
ATOM 756 C CA . CYS A 1 96 ? 4.775 8.549 13.817 1.00 89.38 96 CYS A CA 1
ATOM 757 C C . CYS A 1 96 ? 6.121 8.477 14.548 1.00 89.38 96 CYS A C 1
ATOM 759 O O . CYS A 1 96 ? 7.162 8.315 13.904 1.00 89.38 96 CYS A O 1
ATOM 761 N N . ALA A 1 97 ? 6.106 8.552 15.880 1.00 88.69 97 ALA A N 1
ATOM 762 C CA . ALA A 1 97 ? 7.297 8.260 16.670 1.00 88.69 97 ALA A CA 1
ATOM 763 C C . ALA A 1 97 ? 7.798 6.834 16.375 1.00 88.69 97 ALA A C 1
ATOM 765 O O . ALA A 1 97 ? 7.005 5.916 16.150 1.00 88.69 97 ALA A O 1
ATOM 766 N N . VAL A 1 98 ? 9.119 6.652 16.353 1.00 87.62 98 VAL A N 1
ATOM 767 C CA . VAL A 1 98 ? 9.730 5.347 16.074 1.00 87.62 98 VAL A CA 1
ATOM 768 C C . VAL A 1 98 ? 9.287 4.347 17.145 1.00 87.62 98 VAL A C 1
ATOM 770 O O . VAL A 1 98 ? 9.381 4.636 18.334 1.00 87.62 98 VAL A O 1
ATOM 773 N N . GLY A 1 99 ? 8.779 3.188 16.721 1.00 86.25 99 GLY A N 1
ATOM 774 C CA . GLY A 1 99 ? 8.268 2.144 17.617 1.00 86.25 99 GLY A CA 1
ATOM 775 C C . GLY A 1 99 ? 6.842 2.366 18.136 1.00 86.25 99 GLY A C 1
ATOM 776 O O . GLY A 1 99 ? 6.300 1.479 18.788 1.00 86.25 99 GLY A O 1
ATOM 777 N N . ALA A 1 100 ? 6.199 3.498 17.834 1.00 88.69 100 ALA A N 1
ATOM 778 C CA . ALA A 1 100 ? 4.813 3.717 18.227 1.00 88.69 100 ALA A CA 1
ATOM 779 C C . ALA A 1 100 ? 3.850 2.918 17.333 1.00 88.69 100 ALA A C 1
ATOM 781 O O . ALA A 1 100 ? 3.822 3.093 16.113 1.00 88.69 100 ALA A O 1
ATOM 782 N N . THR A 1 101 ? 3.029 2.072 17.953 1.00 87.88 101 THR A N 1
ATOM 783 C CA . THR A 1 101 ? 2.031 1.226 17.275 1.00 87.88 101 THR A CA 1
ATOM 784 C C . THR A 1 101 ? 0.601 1.750 17.401 1.00 87.88 101 THR A C 1
ATOM 786 O O . THR A 1 101 ? -0.239 1.370 16.594 1.00 87.88 101 THR A O 1
ATOM 789 N N . ALA A 1 102 ? 0.333 2.656 18.352 1.00 89.06 102 ALA A N 1
ATOM 790 C CA . ALA A 1 102 ? -1.010 3.160 18.657 1.00 89.06 102 ALA A CA 1
ATOM 791 C C . ALA A 1 102 ? -1.089 4.691 18.836 1.00 89.06 102 ALA A C 1
ATOM 793 O O . ALA A 1 102 ? -1.814 5.201 19.681 1.00 89.06 102 ALA A O 1
ATOM 794 N N . CYS A 1 103 ? -0.305 5.452 18.068 1.00 89.81 103 CYS A N 1
ATOM 795 C CA . CYS A 1 103 ? -0.226 6.915 18.203 1.00 89.81 103 CYS A CA 1
ATOM 796 C C . CYS A 1 103 ? -1.284 7.704 17.410 1.00 89.81 103 CYS A C 1
ATOM 798 O O . CYS A 1 103 ? -1.486 8.888 17.664 1.00 89.81 103 CYS A O 1
ATOM 800 N N . CYS A 1 104 ? -1.903 7.086 16.406 1.00 91.44 104 CYS A N 1
ATOM 801 C CA . CYS A 1 104 ? -2.919 7.690 15.546 1.00 91.44 104 CYS A CA 1
ATOM 802 C C . CYS A 1 104 ? -3.756 6.587 14.891 1.00 91.44 104 CYS A C 1
ATOM 804 O O . CYS A 1 104 ? -3.275 5.455 14.759 1.00 91.44 104 CYS A O 1
ATOM 806 N N . CYS A 1 105 ? -4.966 6.916 14.433 1.00 91.75 105 CYS A N 1
ATOM 807 C CA . CYS A 1 105 ? -5.861 5.948 13.792 1.00 91.75 105 CYS A CA 1
ATOM 808 C C . CYS A 1 105 ? -5.185 5.274 12.593 1.00 91.75 105 CYS A C 1
ATOM 810 O O . CYS A 1 105 ? -5.217 4.057 12.478 1.00 91.75 105 CYS A O 1
ATOM 812 N N . HIS A 1 106 ? -4.485 6.039 11.752 1.00 90.31 106 HIS A N 1
ATOM 813 C CA . HIS A 1 106 ? -3.749 5.494 10.611 1.00 90.31 106 HIS A CA 1
ATOM 814 C C . HIS A 1 106 ? -2.710 4.439 11.031 1.00 90.31 106 HIS A C 1
ATOM 816 O O . HIS A 1 106 ? -2.621 3.383 10.409 1.00 90.31 106 HIS A O 1
ATOM 822 N N . ARG A 1 107 ? -1.941 4.675 12.103 1.00 91.81 107 ARG A N 1
ATOM 823 C CA . ARG A 1 107 ? -0.920 3.716 12.552 1.00 91.81 107 ARG A CA 1
ATOM 824 C C . ARG A 1 107 ? -1.540 2.426 13.080 1.00 91.81 107 ARG A C 1
ATOM 826 O O . ARG A 1 107 ? -1.017 1.365 12.761 1.00 91.81 107 ARG A O 1
ATOM 833 N N . ILE A 1 108 ? -2.612 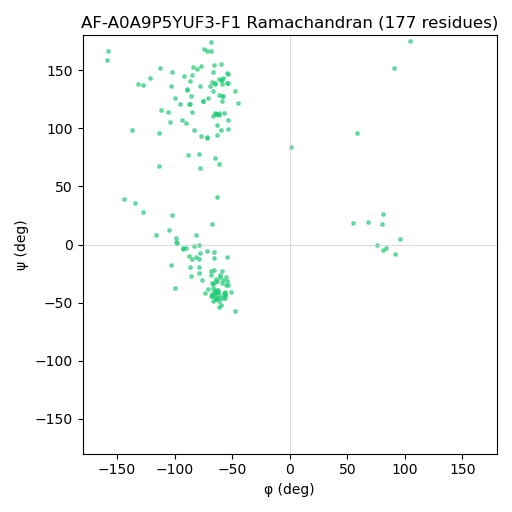2.529 13.866 1.00 92.19 108 ILE A N 1
ATOM 834 C CA . ILE A 1 108 ? -3.334 1.357 14.380 1.00 92.19 108 ILE A CA 1
ATOM 835 C C . ILE A 1 108 ? -3.887 0.566 13.200 1.00 92.19 108 ILE A C 1
ATOM 837 O O . ILE A 1 108 ? -3.530 -0.589 13.019 1.00 92.19 108 ILE A O 1
ATOM 841 N N . PHE A 1 109 ? -4.642 1.241 12.334 1.00 90.12 109 PHE A N 1
ATOM 842 C CA . PHE A 1 109 ? -5.290 0.644 11.173 1.00 90.12 109 PHE A CA 1
ATOM 843 C C . PHE A 1 109 ? -4.310 -0.080 10.239 1.00 90.12 109 PHE A C 1
ATOM 845 O O . PHE A 1 109 ? -4.596 -1.170 9.765 1.00 90.12 109 PHE A O 1
ATOM 852 N N . TYR A 1 110 ? -3.126 0.491 9.997 1.00 88.44 110 TYR A N 1
ATOM 853 C CA . TYR A 1 110 ? -2.102 -0.142 9.156 1.00 88.44 110 TYR A CA 1
ATOM 854 C C . TYR A 1 110 ? -1.496 -1.408 9.786 1.00 88.44 110 TYR A C 1
ATOM 856 O O . TYR A 1 110 ? -0.990 -2.269 9.071 1.00 88.44 110 TYR A O 1
ATOM 864 N N . ASN A 1 111 ? -1.508 -1.507 11.116 1.00 89.56 111 ASN A N 1
ATOM 865 C CA . ASN A 1 111 ? -0.969 -2.648 11.851 1.00 89.56 111 ASN A CA 1
ATOM 866 C C . ASN A 1 111 ? -2.014 -3.750 12.091 1.00 89.56 111 ASN A C 1
ATOM 868 O O . ASN A 1 111 ? -1.664 -4.791 12.648 1.00 89.56 111 ASN A O 1
ATOM 872 N N . GLU A 1 112 ? -3.265 -3.538 11.681 1.00 88.62 112 GLU A N 1
ATOM 873 C CA . GLU A 1 112 ? -4.322 -4.536 11.800 1.00 88.62 112 GLU A CA 1
ATOM 874 C C . GLU A 1 112 ? -3.991 -5.810 11.002 1.00 88.62 112 GLU A C 1
ATOM 876 O O . GLU A 1 112 ? -3.434 -5.745 9.895 1.00 88.62 112 GLU A O 1
ATOM 881 N N . PRO A 1 113 ? -4.339 -6.996 11.528 1.00 86.38 113 PRO A N 1
ATOM 882 C CA . PRO A 1 113 ? -3.901 -8.268 10.961 1.00 86.38 113 PRO A CA 1
ATOM 883 C C . PRO A 1 113 ? -4.455 -8.530 9.556 1.00 86.38 113 PRO A C 1
ATOM 885 O O . PRO A 1 113 ? -3.767 -9.150 8.743 1.00 86.38 113 PRO A O 1
ATOM 888 N N . ASP A 1 114 ? -5.662 -8.055 9.254 1.00 85.00 114 ASP A N 1
ATOM 889 C CA . ASP A 1 114 ? -6.305 -8.174 7.943 1.00 85.00 114 ASP A CA 1
ATOM 890 C C . ASP A 1 114 ? -5.776 -7.169 6.909 1.00 85.00 114 ASP A C 1
ATOM 892 O O . ASP A 1 114 ? -6.087 -7.300 5.731 1.00 85.00 114 ASP A O 1
ATOM 896 N N . PHE A 1 115 ? -4.935 -6.210 7.305 1.00 81.06 115 PHE A N 1
ATOM 897 C CA . PHE A 1 115 ? -4.199 -5.341 6.380 1.00 81.06 115 PHE A CA 1
ATOM 898 C C . PHE A 1 115 ? -2.761 -5.809 6.175 1.00 81.06 115 PHE A C 1
ATOM 900 O O . PHE A 1 115 ? -2.247 -5.753 5.059 1.00 81.06 115 PHE A O 1
ATOM 907 N N . VAL A 1 116 ? -2.113 -6.303 7.233 1.00 84.19 116 VAL A N 1
ATOM 908 C CA . VAL A 1 116 ? -0.722 -6.773 7.170 1.00 84.19 116 VAL A CA 1
ATOM 909 C C . VAL A 1 116 ? -0.604 -8.111 6.440 1.00 84.19 116 VAL A C 1
ATOM 911 O O . VAL A 1 116 ? 0.327 -8.302 5.660 1.00 84.19 116 VAL A O 1
ATOM 914 N N . ASN A 1 117 ? -1.529 -9.042 6.687 1.00 82.12 117 ASN A N 1
ATOM 915 C CA . ASN A 1 117 ? -1.421 -10.415 6.183 1.00 82.12 117 ASN A CA 1
ATOM 916 C C . ASN A 1 117 ? -2.217 -10.661 4.897 1.00 82.12 117 ASN A C 1
ATOM 918 O O . ASN A 1 117 ? -2.262 -11.792 4.409 1.00 82.12 117 ASN A O 1
ATOM 922 N N . PHE A 1 118 ? -2.885 -9.638 4.365 1.00 82.25 118 PHE A N 1
ATOM 923 C CA . PHE A 1 118 ? -3.758 -9.810 3.217 1.00 82.25 118 PHE A CA 1
ATOM 924 C C . PHE A 1 118 ? -2.971 -9.718 1.903 1.00 82.25 118 PHE A C 1
ATOM 926 O O . PHE A 1 118 ? -2.245 -8.742 1.694 1.00 82.25 118 PHE A O 1
ATOM 933 N N . PRO A 1 119 ? -3.105 -10.709 0.999 1.00 85.19 119 PRO A N 1
ATOM 934 C CA . PRO A 1 119 ? -2.405 -10.681 -0.276 1.00 85.19 119 PRO A CA 1
ATOM 935 C C . PRO A 1 119 ? -2.904 -9.513 -1.126 1.00 85.19 119 PRO A C 1
ATOM 937 O O . PRO A 1 119 ? -4.101 -9.238 -1.217 1.00 85.19 119 PRO A O 1
ATOM 940 N N . SER A 1 120 ? -1.988 -8.832 -1.804 1.00 85.25 120 SER A N 1
ATOM 941 C CA . SER A 1 120 ? -2.356 -7.769 -2.736 1.00 85.25 120 SER A CA 1
ATOM 942 C C . SER A 1 120 ? -3.250 -8.300 -3.864 1.00 85.25 120 SER A C 1
ATOM 944 O O . SER A 1 120 ? -3.185 -9.469 -4.246 1.00 85.25 120 SER A O 1
ATOM 946 N N . LEU A 1 121 ? -4.051 -7.420 -4.479 1.00 86.94 121 LEU A N 1
ATOM 947 C CA . LEU A 1 121 ? -4.861 -7.788 -5.651 1.00 86.94 121 LEU A CA 1
ATOM 948 C C . LEU A 1 121 ? -4.012 -8.411 -6.771 1.00 86.94 121 LEU A C 1
ATOM 950 O O . LEU A 1 121 ? -4.460 -9.332 -7.445 1.00 86.94 121 LEU A O 1
ATOM 954 N N . LEU A 1 122 ? -2.772 -7.939 -6.942 1.00 86.94 122 LEU A N 1
ATOM 955 C CA . LEU A 1 122 ? -1.830 -8.503 -7.906 1.00 86.94 122 LEU A CA 1
ATOM 956 C C . LEU A 1 122 ? -1.482 -9.959 -7.571 1.00 86.94 122 LEU A C 1
ATOM 958 O O . LEU A 1 122 ? -1.502 -10.804 -8.460 1.00 86.94 122 LEU A O 1
ATOM 962 N N . GLU A 1 123 ? -1.186 -10.260 -6.306 1.00 89.75 123 GLU A N 1
ATOM 963 C CA . GLU A 1 123 ? -0.917 -11.629 -5.854 1.00 89.75 123 GLU A CA 1
ATOM 964 C C . GLU A 1 123 ? -2.119 -12.545 -6.054 1.00 89.75 123 GLU A C 1
ATOM 966 O O . GLU A 1 123 ? -1.945 -13.655 -6.553 1.00 89.75 123 GLU A O 1
ATOM 971 N N . ILE A 1 124 ? -3.326 -12.075 -5.727 1.00 89.50 124 ILE A N 1
ATOM 972 C CA . ILE A 1 124 ? -4.567 -12.837 -5.918 1.00 89.50 124 ILE A CA 1
ATOM 973 C C . ILE A 1 124 ? -4.753 -13.181 -7.403 1.00 89.50 124 ILE A C 1
ATOM 975 O O . ILE A 1 124 ? -4.919 -14.350 -7.754 1.00 89.50 124 ILE A O 1
ATOM 979 N N . GLU A 1 125 ? -4.669 -12.184 -8.285 1.00 91.19 125 GLU A N 1
ATOM 980 C CA . GLU A 1 125 ? -4.861 -12.358 -9.731 1.00 91.19 125 GLU A CA 1
ATOM 981 C C . GLU A 1 125 ? -3.779 -13.232 -10.379 1.00 91.19 125 GLU A C 1
ATOM 983 O O . GLU A 1 125 ? -4.067 -14.056 -11.253 1.00 91.19 125 GLU A O 1
ATOM 988 N N . CYS A 1 126 ? -2.520 -13.076 -9.962 1.00 92.06 126 CYS A N 1
ATOM 989 C CA . CYS A 1 126 ? -1.419 -13.909 -10.439 1.00 92.06 126 CYS A CA 1
ATOM 990 C C . CYS A 1 126 ? -1.552 -15.351 -9.940 1.00 92.06 126 CYS A C 1
ATOM 992 O O . CYS A 1 126 ? -1.426 -16.279 -10.744 1.00 92.06 126 CYS A O 1
ATOM 994 N N . SER A 1 127 ? -1.878 -15.543 -8.661 1.00 93.00 127 SER A N 1
ATOM 995 C CA . SER A 1 127 ? -2.070 -16.864 -8.053 1.00 93.00 127 SER A CA 1
ATOM 996 C C . SER A 1 127 ? -3.224 -17.624 -8.710 1.00 93.00 127 SER A C 1
ATOM 998 O O . SER A 1 127 ? -3.067 -18.792 -9.066 1.00 93.00 127 SER A O 1
ATOM 1000 N N . ALA A 1 128 ? -4.335 -16.941 -9.016 1.00 93.81 128 ALA A N 1
ATOM 1001 C CA . ALA A 1 128 ? -5.460 -17.516 -9.761 1.00 93.81 128 ALA A CA 1
ATOM 1002 C C . ALA A 1 128 ? -5.066 -18.041 -11.157 1.00 93.81 128 ALA A C 1
ATOM 1004 O O . ALA A 1 128 ? -5.733 -18.913 -11.714 1.00 93.81 128 ALA A O 1
ATOM 1005 N N . ARG A 1 129 ? -3.965 -17.534 -11.725 1.00 96.44 129 ARG A N 1
ATOM 1006 C CA . ARG A 1 129 ? -3.394 -17.970 -13.010 1.00 96.44 129 ARG A CA 1
ATOM 1007 C C . ARG A 1 129 ? -2.216 -18.941 -12.852 1.00 96.44 129 ARG A C 1
ATOM 1009 O O . ARG A 1 129 ? -1.639 -19.340 -13.861 1.00 96.44 129 ARG A O 1
ATOM 1016 N N . GLY A 1 130 ? -1.858 -19.313 -11.623 1.00 95.75 130 GLY A N 1
ATOM 1017 C CA . GLY A 1 130 ? -0.727 -20.191 -11.312 1.00 95.75 130 GLY A CA 1
ATOM 1018 C C . GLY A 1 130 ? 0.641 -19.501 -11.319 1.00 95.75 130 GLY A C 1
ATOM 1019 O O . GLY A 1 130 ? 1.657 -20.185 -11.414 1.00 95.75 130 GLY A O 1
ATOM 1020 N N . PHE A 1 131 ? 0.690 -18.167 -11.235 1.00 95.19 131 PHE A N 1
ATOM 1021 C CA . PHE A 1 131 ? 1.937 -17.402 -11.153 1.00 95.19 131 PHE A CA 1
ATOM 1022 C C . PHE A 1 131 ? 2.201 -16.917 -9.728 1.00 95.19 131 PHE A C 1
ATOM 1024 O O . PHE A 1 131 ? 1.318 -16.368 -9.073 1.00 95.19 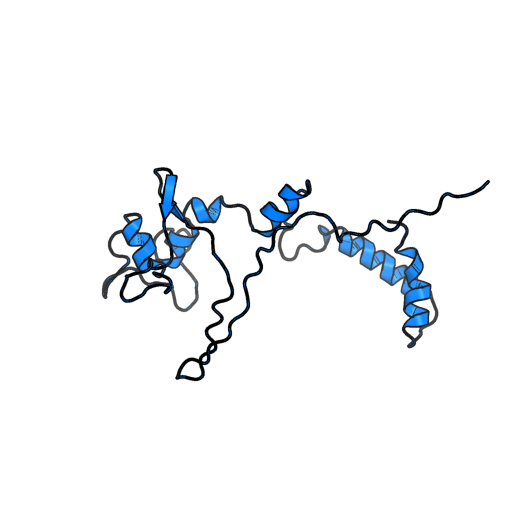131 PHE A O 1
ATOM 1031 N N . GLN A 1 132 ? 3.449 -17.046 -9.278 1.00 93.94 132 GLN A N 1
ATOM 1032 C CA . GLN A 1 132 ? 3.911 -16.444 -8.030 1.00 93.94 132 GLN A CA 1
ATOM 1033 C C . GLN A 1 132 ? 4.442 -15.030 -8.289 1.00 93.94 132 GLN A C 1
ATOM 1035 O O . GLN A 1 132 ? 5.221 -14.812 -9.219 1.00 93.94 132 GLN A O 1
ATOM 1040 N N . VAL A 1 133 ? 4.037 -14.073 -7.454 1.00 92.62 133 VAL A N 1
ATOM 1041 C CA . VAL A 1 133 ? 4.545 -12.696 -7.497 1.00 92.62 133 VAL A CA 1
ATOM 1042 C C . VAL A 1 133 ? 5.779 -12.587 -6.608 1.00 92.62 133 VAL A C 1
ATOM 1044 O O . VAL A 1 133 ? 5.773 -13.045 -5.469 1.00 92.62 133 VAL A O 1
ATOM 1047 N N . LEU A 1 134 ? 6.837 -11.967 -7.130 1.00 91.50 134 LEU A N 1
ATOM 1048 C CA . LEU A 1 134 ? 8.053 -11.658 -6.384 1.00 91.50 134 LEU A CA 1
ATOM 1049 C C . LEU A 1 134 ? 8.165 -10.141 -6.212 1.00 91.50 134 LEU A C 1
ATOM 1051 O O . LEU A 1 134 ? 8.326 -9.416 -7.194 1.00 91.50 134 LEU A O 1
ATOM 1055 N N . PHE A 1 135 ? 8.113 -9.660 -4.969 1.00 90.19 135 PHE A N 1
ATOM 1056 C CA . PHE A 1 135 ? 8.370 -8.254 -4.662 1.00 90.19 135 PHE A CA 1
ATOM 1057 C C . PHE A 1 135 ? 9.863 -8.022 -4.453 1.00 90.19 135 PHE A C 1
ATOM 1059 O O . PHE A 1 135 ? 10.484 -8.619 -3.575 1.00 90.19 135 PHE A O 1
ATOM 1066 N N . LEU A 1 136 ? 10.437 -7.136 -5.263 1.00 91.00 136 LEU A N 1
ATOM 1067 C CA . LEU A 1 136 ? 11.837 -6.747 -5.150 1.00 91.00 136 LEU A CA 1
ATOM 1068 C C . LEU A 1 136 ? 11.983 -5.514 -4.245 1.00 91.00 136 LEU A C 1
ATOM 1070 O O . LEU A 1 136 ? 11.128 -4.621 -4.291 1.00 91.00 136 LEU A O 1
ATOM 1074 N N . PRO A 1 137 ? 13.067 -5.419 -3.453 1.00 93.00 137 PRO A N 1
ATOM 1075 C CA . PRO A 1 137 ? 13.368 -4.228 -2.673 1.00 93.00 137 PRO A CA 1
ATOM 1076 C C . PRO A 1 137 ? 13.402 -2.961 -3.535 1.00 93.00 137 PRO A C 1
ATOM 1078 O O . PRO A 1 137 ? 13.939 -2.937 -4.646 1.00 93.00 137 PRO A O 1
ATOM 1081 N N . LYS A 1 138 ? 12.840 -1.871 -3.007 1.00 87.06 138 LYS A N 1
ATOM 1082 C CA . LYS A 1 138 ? 12.840 -0.580 -3.699 1.00 87.06 138 LYS A CA 1
ATOM 1083 C C . LYS A 1 138 ? 14.274 -0.060 -3.832 1.00 87.06 138 LYS A C 1
ATOM 1085 O O . LYS A 1 138 ? 15.028 -0.111 -2.871 1.00 87.06 138 LYS A O 1
ATOM 1090 N N . PHE A 1 139 ? 14.606 0.497 -4.998 1.00 90.12 139 PHE A N 1
ATOM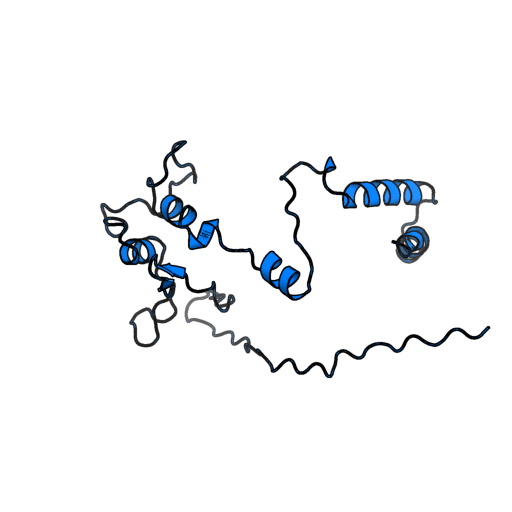 1091 C CA . PHE A 1 139 ? 15.925 1.067 -5.324 1.00 90.12 139 PHE A CA 1
ATOM 1092 C C . PHE A 1 139 ? 17.086 0.063 -5.436 1.00 90.12 139 PHE A C 1
ATOM 1094 O O . PHE A 1 139 ? 18.238 0.479 -5.433 1.00 90.12 139 PHE A O 1
ATOM 1101 N N . HIS A 1 140 ? 16.778 -1.221 -5.626 1.00 90.31 140 HIS A N 1
ATOM 1102 C CA . HIS A 1 140 ? 17.756 -2.276 -5.904 1.00 90.31 140 HIS A CA 1
ATOM 1103 C C . HIS A 1 140 ? 17.571 -2.826 -7.326 1.00 90.31 140 HIS A C 1
ATOM 1105 O O . HIS A 1 140 ? 17.102 -3.949 -7.530 1.00 90.31 140 HIS A O 1
ATOM 1111 N N . CYS A 1 141 ? 17.860 -2.000 -8.338 1.00 91.12 141 CYS A N 1
ATOM 1112 C CA . CYS A 1 141 ? 17.644 -2.363 -9.745 1.00 91.12 141 CYS A CA 1
ATOM 1113 C C . CYS A 1 141 ? 18.538 -3.523 -10.215 1.00 91.12 141 CYS A C 1
ATOM 1115 O O . CYS A 1 141 ? 18.167 -4.239 -11.142 1.00 91.12 141 CYS A O 1
ATOM 1117 N N . GLU A 1 142 ? 19.657 -3.766 -9.535 1.00 91.44 142 GLU A N 1
ATOM 1118 C CA . GLU A 1 142 ? 20.551 -4.905 -9.740 1.00 91.44 142 GLU A CA 1
ATOM 1119 C C . GLU A 1 142 ? 19.874 -6.263 -9.502 1.00 91.44 142 GLU A C 1
ATOM 1121 O O . GLU A 1 142 ? 20.267 -7.260 -10.110 1.00 91.44 142 GLU A O 1
ATOM 1126 N N . LEU A 1 143 ? 18.830 -6.300 -8.666 1.00 92.00 143 LEU A N 1
ATOM 1127 C CA . LEU A 1 143 ? 18.061 -7.513 -8.375 1.00 92.00 143 LEU A CA 1
ATOM 1128 C C . LEU A 1 143 ? 16.952 -7.775 -9.406 1.00 92.00 143 LEU A C 1
ATOM 1130 O O . LEU A 1 143 ? 16.379 -8.864 -9.432 1.00 92.00 143 LEU A O 1
ATOM 1134 N N . ASN A 1 144 ? 16.634 -6.800 -10.264 1.00 92.06 144 ASN A N 1
ATOM 1135 C CA . ASN A 1 144 ? 15.591 -6.940 -11.271 1.00 92.06 144 ASN A CA 1
ATOM 1136 C C . ASN A 1 144 ? 16.171 -7.493 -12.579 1.00 92.06 144 ASN A C 1
ATOM 1138 O O . ASN A 1 144 ? 16.812 -6.773 -13.346 1.00 92.06 144 ASN A O 1
ATOM 1142 N N . PHE A 1 145 ? 15.915 -8.773 -12.862 1.00 90.31 145 PHE A N 1
ATOM 1143 C CA . PHE A 1 145 ? 16.462 -9.471 -14.034 1.00 90.31 145 PHE A CA 1
ATOM 1144 C C . PHE A 1 145 ? 16.174 -8.753 -15.363 1.00 90.31 145 PHE A C 1
ATOM 1146 O O . PHE A 1 145 ? 16.995 -8.800 -16.281 1.00 90.31 145 PHE A O 1
ATOM 1153 N N . ILE A 1 146 ? 15.043 -8.044 -15.464 1.00 93.56 146 ILE A N 1
ATOM 1154 C CA . ILE A 1 146 ? 14.666 -7.340 -16.691 1.00 93.56 146 ILE A CA 1
ATOM 1155 C C . ILE A 1 146 ? 15.662 -6.224 -17.039 1.00 93.56 146 ILE A C 1
ATOM 1157 O O . ILE A 1 146 ? 15.887 -5.955 -18.216 1.00 93.56 146 ILE A O 1
ATOM 1161 N N . GLU A 1 147 ? 16.319 -5.611 -16.050 1.00 92.19 147 GLU A N 1
ATOM 1162 C CA . GLU A 1 147 ? 17.303 -4.547 -16.280 1.00 92.19 147 GLU A CA 1
ATOM 1163 C C . GLU A 1 147 ? 18.552 -5.074 -16.992 1.00 92.19 147 GLU A C 1
ATOM 1165 O O . GLU A 1 147 ? 19.115 -4.392 -17.853 1.00 92.19 147 GLU A O 1
ATOM 1170 N N . GLN A 1 148 ? 18.947 -6.322 -16.716 1.00 90.94 148 GLN A N 1
ATOM 1171 C CA . GLN A 1 148 ? 20.035 -6.986 -17.439 1.00 90.94 148 GLN A CA 1
ATOM 1172 C C . GLN A 1 148 ? 19.636 -7.254 -18.895 1.00 90.94 148 GLN A C 1
ATOM 1174 O O . GLN A 1 148 ? 20.402 -6.942 -19.813 1.00 90.94 148 GLN A O 1
ATOM 1179 N N . CYS A 1 149 ? 18.411 -7.748 -19.120 1.00 92.88 149 CYS A N 1
ATOM 1180 C CA . CYS A 1 149 ? 17.859 -7.937 -20.464 1.00 92.88 149 CYS A CA 1
ATOM 1181 C C . CYS A 1 149 ? 17.838 -6.614 -21.243 1.00 92.88 149 CYS A C 1
ATOM 1183 O O . CYS A 1 149 ? 18.319 -6.562 -22.376 1.00 92.88 149 CYS A O 1
ATOM 1185 N N . TRP A 1 150 ? 17.370 -5.524 -20.626 1.00 93.62 150 TRP A N 1
ATOM 1186 C CA . TRP A 1 150 ? 17.383 -4.184 -21.220 1.00 93.62 150 TRP A CA 1
ATOM 1187 C C . TRP A 1 150 ? 18.800 -3.656 -21.467 1.00 93.62 150 TRP A C 1
ATOM 1189 O O . TRP A 1 150 ? 19.049 -3.008 -22.487 1.00 93.62 150 TRP A O 1
ATOM 1199 N N . GLY A 1 151 ? 19.751 -3.900 -20.564 1.00 93.25 151 GLY A N 1
ATOM 1200 C CA . GLY A 1 151 ? 21.157 -3.528 -20.746 1.00 93.25 151 GLY A CA 1
ATOM 1201 C C . GLY A 1 151 ? 21.773 -4.202 -21.974 1.00 93.25 151 GLY A C 1
ATOM 1202 O O . GLY A 1 151 ? 22.382 -3.533 -22.820 1.00 93.25 151 GLY A O 1
ATOM 1203 N N . TYR A 1 152 ? 21.534 -5.505 -22.123 1.00 91.12 152 TYR A N 1
ATOM 1204 C CA . TYR A 1 152 ? 21.952 -6.271 -23.296 1.00 91.12 152 TYR A CA 1
ATOM 1205 C C . TYR A 1 152 ? 21.244 -5.793 -24.573 1.00 91.12 152 TYR A C 1
ATOM 1207 O O . TYR A 1 152 ? 21.910 -5.550 -25.585 1.00 91.12 152 TYR A O 1
ATOM 1215 N N . ALA A 1 153 ? 19.925 -5.555 -24.501 1.00 87.38 153 ALA A N 1
ATOM 1216 C CA . ALA A 1 153 ? 19.109 -4.972 -25.572 1.00 87.38 153 ALA A CA 1
ATOM 1217 C C . ALA A 1 153 ? 19.768 -3.731 -26.160 1.00 87.38 153 ALA A C 1
ATOM 1219 O O . ALA A 1 153 ? 20.059 -3.645 -27.353 1.00 87.38 153 ALA A O 1
ATOM 1220 N N . LYS A 1 154 ? 20.030 -2.769 -25.270 1.00 87.12 154 LYS A N 1
ATOM 1221 C CA . LYS A 1 154 ? 20.547 -1.446 -25.600 1.00 87.12 154 LYS A CA 1
ATOM 1222 C C . LYS A 1 154 ? 21.961 -1.545 -26.154 1.00 87.12 154 LYS A C 1
ATOM 1224 O O . LYS A 1 154 ? 22.297 -0.812 -27.079 1.00 87.12 154 LYS A O 1
ATOM 1229 N N . THR A 1 155 ? 22.774 -2.456 -25.625 1.00 91.38 155 THR A N 1
ATOM 1230 C CA . THR A 1 155 ? 24.136 -2.696 -26.122 1.00 91.38 155 THR A CA 1
ATOM 1231 C C . THR A 1 155 ? 24.119 -3.215 -27.554 1.00 91.38 155 THR A C 1
ATOM 1233 O O . THR A 1 155 ? 24.847 -2.696 -28.395 1.00 91.38 155 THR A O 1
ATOM 1236 N N . THR A 1 156 ? 23.269 -4.198 -27.851 1.00 87.12 156 THR A N 1
ATOM 1237 C CA . THR A 1 156 ? 23.111 -4.733 -29.208 1.00 87.12 156 THR A CA 1
ATOM 1238 C C . THR A 1 156 ? 22.551 -3.680 -30.156 1.00 87.12 156 THR A C 1
ATOM 1240 O O . THR A 1 156 ? 23.112 -3.463 -31.226 1.00 87.12 156 THR A O 1
ATOM 1243 N N . TYR A 1 157 ? 21.505 -2.969 -29.738 1.00 85.00 157 TYR A N 1
ATOM 1244 C CA . TYR A 1 157 ? 20.889 -1.901 -30.520 1.00 85.00 157 TYR A CA 1
ATOM 1245 C C . TYR A 1 157 ? 21.897 -0.803 -30.913 1.00 85.00 157 TYR A C 1
ATOM 1247 O O . TYR A 1 157 ? 21.946 -0.396 -32.068 1.00 85.00 157 TYR A O 1
ATOM 1255 N N . ARG A 1 158 ? 22.775 -0.382 -29.991 1.00 86.50 158 ARG A N 1
ATOM 1256 C CA . ARG A 1 158 ? 23.802 0.650 -30.245 1.00 86.50 158 ARG A CA 1
ATOM 1257 C C . ARG A 1 158 ? 24.883 0.249 -31.257 1.00 86.50 158 ARG A C 1
ATOM 1259 O O . ARG A 1 158 ? 25.646 1.116 -31.670 1.00 86.50 158 ARG A O 1
ATOM 1266 N N . LYS A 1 159 ? 24.976 -1.029 -31.643 1.00 87.12 159 LYS A N 1
ATOM 1267 C CA . LYS A 1 159 ? 25.889 -1.482 -32.708 1.00 87.12 159 LYS A CA 1
ATOM 1268 C C . LYS A 1 159 ? 25.347 -1.188 -34.109 1.00 87.12 159 LYS A C 1
ATOM 1270 O O . LYS A 1 159 ? 26.120 -1.189 -35.062 1.00 87.12 159 LYS A O 1
ATOM 1275 N N . TYR A 1 160 ? 24.041 -0.961 -34.239 1.00 83.50 160 TYR A N 1
ATOM 1276 C CA . TYR A 1 160 ? 23.407 -0.618 -35.506 1.00 83.50 160 TYR A CA 1
ATOM 1277 C C . TYR A 1 160 ? 23.514 0.888 -35.782 1.00 83.50 160 TYR A C 1
ATOM 1279 O O . TYR A 1 160 ? 23.606 1.686 -34.843 1.00 83.50 160 TYR A O 1
ATOM 1287 N N . PRO A 1 161 ? 23.506 1.306 -37.061 1.00 84.31 161 PRO A N 1
ATOM 1288 C CA . PRO A 1 161 ? 23.511 2.720 -37.410 1.00 84.31 161 PRO A CA 1
ATOM 1289 C C . PRO A 1 161 ? 22.292 3.433 -36.818 1.00 84.31 161 PRO A C 1
ATOM 1291 O O . PRO A 1 161 ? 21.183 2.897 -36.805 1.00 84.31 161 PRO A O 1
ATOM 1294 N N . ALA A 1 162 ? 22.500 4.666 -36.349 1.00 81.00 162 ALA A N 1
ATOM 1295 C CA . ALA A 1 162 ? 21.428 5.480 -35.795 1.00 81.00 162 ALA A CA 1
ATOM 1296 C C . ALA A 1 162 ? 20.315 5.671 -36.835 1.00 81.00 162 ALA A C 1
ATOM 1298 O O . ALA A 1 162 ? 20.561 6.102 -37.963 1.00 81.00 162 ALA A O 1
ATOM 1299 N N . SER A 1 163 ? 19.079 5.363 -36.447 1.00 77.19 163 SER A N 1
ATOM 1300 C CA . SER A 1 163 ? 17.907 5.582 -37.283 1.00 77.19 163 SER A CA 1
ATOM 1301 C C . SER A 1 163 ? 16.817 6.288 -36.493 1.00 77.19 163 SER A C 1
ATOM 1303 O O . SER A 1 163 ? 16.564 5.955 -35.342 1.00 77.19 163 SER A O 1
ATOM 1305 N N . SER A 1 164 ? 16.160 7.259 -37.121 1.00 73.31 164 SER A N 1
ATOM 1306 C CA . SER A 1 164 ? 15.008 7.976 -36.563 1.00 73.31 164 SER A CA 1
ATOM 1307 C C . SER A 1 164 ? 13.664 7.362 -36.963 1.00 73.31 164 SER A C 1
ATOM 1309 O O . SER A 1 164 ? 12.619 7.850 -36.545 1.00 73.31 164 SER A O 1
ATOM 1311 N N . ARG A 1 165 ? 13.665 6.313 -37.798 1.00 74.19 165 ARG A N 1
ATOM 1312 C CA . ARG A 1 165 ? 12.442 5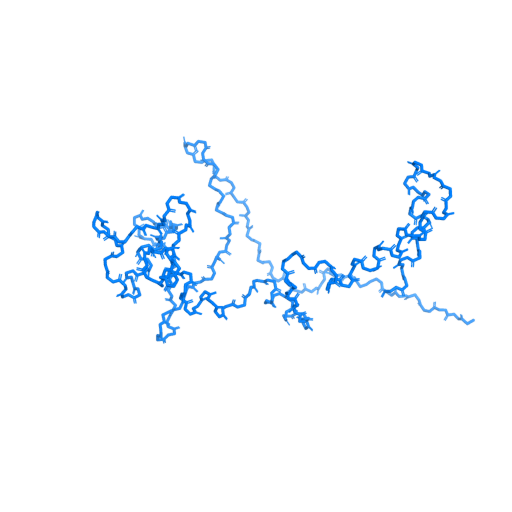.663 -38.286 1.00 74.19 165 ARG A CA 1
ATOM 1313 C C . ARG A 1 165 ? 12.108 4.464 -37.410 1.00 74.19 165 ARG A C 1
ATOM 1315 O O . ARG A 1 165 ? 12.885 3.514 -37.372 1.00 74.19 165 ARG A O 1
ATOM 1322 N N . GLU A 1 166 ? 10.929 4.474 -36.797 1.00 72.38 166 GLU A N 1
ATOM 1323 C CA . GLU A 1 166 ? 10.432 3.398 -35.922 1.00 72.38 166 GLU A CA 1
ATOM 1324 C C . GLU A 1 166 ? 10.527 2.006 -36.563 1.00 72.38 166 GLU A C 1
ATOM 1326 O O . GLU A 1 166 ? 11.018 1.080 -35.930 1.00 72.38 166 GLU A O 1
ATOM 1331 N N . ALA A 1 167 ? 10.213 1.869 -37.855 1.00 69.56 167 ALA A N 1
ATOM 1332 C CA . ALA A 1 167 ? 10.329 0.592 -38.571 1.00 69.56 167 ALA A CA 1
ATOM 1333 C C . ALA A 1 167 ? 11.758 -0.003 -38.572 1.00 69.56 167 ALA A C 1
ATOM 1335 O O . ALA A 1 167 ? 11.939 -1.223 -38.535 1.00 69.56 167 ALA A O 1
ATOM 1336 N N . ASN A 1 168 ? 12.789 0.851 -38.585 1.00 67.94 168 ASN A N 1
ATOM 1337 C CA . ASN A 1 168 ? 14.183 0.414 -38.480 1.00 67.94 168 ASN A CA 1
ATOM 1338 C C . ASN A 1 168 ? 14.542 0.040 -37.033 1.00 67.94 168 ASN A C 1
ATOM 1340 O O . ASN A 1 168 ? 15.367 -0.850 -36.821 1.00 67.94 168 ASN A O 1
ATOM 1344 N N . LEU A 1 169 ? 13.904 0.682 -36.047 1.00 69.25 169 LEU A N 1
ATOM 1345 C CA . LEU A 1 169 ? 14.044 0.347 -34.62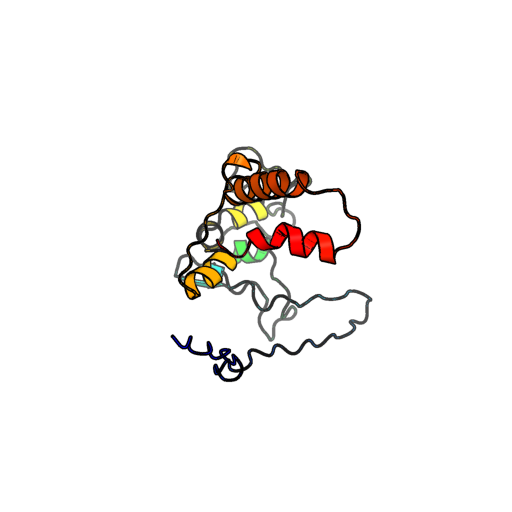8 1.00 69.25 169 LEU A CA 1
ATOM 1346 C C . LEU A 1 169 ? 13.449 -1.035 -34.335 1.00 69.25 169 LEU A C 1
ATOM 1348 O O . LEU A 1 169 ? 14.139 -1.864 -33.751 1.00 69.25 169 LEU A O 1
ATOM 1352 N N . GLU A 1 170 ? 12.230 -1.304 -34.809 1.00 70.19 170 GLU A N 1
ATOM 1353 C CA . GLU A 1 170 ? 11.521 -2.584 -34.641 1.00 70.19 170 GLU A CA 1
ATOM 1354 C C . GLU A 1 170 ? 12.241 -3.757 -35.324 1.00 70.19 170 GLU A C 1
ATOM 1356 O O . GLU A 1 170 ? 12.370 -4.841 -34.755 1.00 70.19 170 GLU A O 1
ATOM 1361 N N . SER A 1 171 ? 12.776 -3.536 -36.529 1.00 67.19 171 SER A N 1
ATOM 1362 C CA . SER A 1 171 ? 13.526 -4.569 -37.259 1.00 67.19 171 SER A CA 1
ATOM 1363 C C . SER A 1 171 ? 14.851 -4.919 -36.571 1.00 67.19 171 SER A C 1
ATOM 1365 O O . SER A 1 171 ? 15.274 -6.073 -36.586 1.00 67.19 171 SER A O 1
ATOM 1367 N N . SER A 1 172 ? 15.491 -3.938 -35.925 1.00 60.44 172 SER A N 1
ATOM 1368 C CA . SER A 1 172 ? 16.751 -4.129 -35.191 1.00 60.44 172 SER A CA 1
ATOM 1369 C C . SER A 1 172 ? 16.539 -4.761 -33.807 1.00 60.44 172 SER A C 1
ATOM 1371 O O . SER A 1 172 ? 17.446 -5.399 -33.272 1.00 60.44 172 SER A O 1
ATOM 1373 N N . THR A 1 173 ? 15.346 -4.605 -33.221 1.00 60.16 173 THR A N 1
ATOM 1374 C CA . THR A 1 173 ? 14.956 -5.200 -31.931 1.00 60.16 173 THR A CA 1
ATOM 1375 C C . THR A 1 173 ? 14.248 -6.549 -32.061 1.00 60.16 173 THR A C 1
ATOM 1377 O O . THR A 1 173 ? 14.038 -7.204 -31.043 1.00 60.16 173 THR A O 1
ATOM 1380 N N . GLY A 1 174 ? 13.963 -7.042 -33.273 1.00 56.09 174 GLY A N 1
ATOM 1381 C CA . GLY A 1 174 ? 13.349 -8.359 -33.521 1.00 56.09 174 GLY A CA 1
ATOM 1382 C C . GLY A 1 174 ? 14.076 -9.566 -32.896 1.00 56.09 174 GLY A C 1
ATOM 1383 O O . GLY A 1 174 ? 13.509 -10.652 -32.805 1.00 56.09 174 GLY A O 1
ATOM 1384 N N . MET A 1 175 ? 15.296 -9.379 -32.384 1.00 47.97 175 MET A N 1
ATOM 1385 C CA . MET A 1 175 ? 16.025 -10.366 -31.577 1.00 47.97 175 MET A CA 1
ATOM 1386 C C . MET A 1 175 ? 15.451 -10.563 -30.154 1.00 47.97 175 MET A C 1
ATOM 1388 O O . MET A 1 175 ? 15.898 -11.459 -29.445 1.00 47.97 175 MET A O 1
ATOM 1392 N N . PHE A 1 176 ? 14.454 -9.768 -29.738 1.00 48.78 176 PHE A N 1
ATOM 1393 C CA . PHE A 1 176 ? 13.717 -9.933 -28.473 1.00 48.78 176 PHE A CA 1
ATOM 1394 C C . PHE A 1 176 ? 12.650 -11.033 -28.498 1.00 48.78 176 PHE A C 1
ATOM 1396 O O . PHE A 1 176 ? 12.164 -11.419 -27.443 1.00 48.78 176 PHE A O 1
ATOM 1403 N N . ALA A 1 177 ? 12.290 -11.565 -29.670 1.00 46.47 177 ALA A N 1
ATOM 1404 C CA . ALA A 1 177 ? 11.204 -12.541 -29.807 1.00 46.47 177 ALA A CA 1
ATOM 1405 C C . ALA A 1 177 ? 11.593 -14.004 -29.474 1.00 46.47 177 ALA A C 1
ATOM 1407 O O . ALA A 1 177 ? 10.810 -14.911 -29.753 1.00 46.47 177 ALA A O 1
ATOM 1408 N N . LEU A 1 178 ? 12.796 -14.251 -28.938 1.00 38.97 178 LEU A N 1
ATOM 1409 C CA . LEU A 1 178 ? 13.336 -15.597 -28.665 1.00 38.97 178 LEU A CA 1
ATOM 1410 C C . LEU A 1 178 ? 13.592 -15.905 -27.174 1.00 38.97 178 LEU A C 1
ATOM 1412 O O . LEU A 1 178 ? 14.157 -16.957 -26.877 1.00 38.97 178 LEU A O 1
ATOM 1416 N N . LEU A 1 179 ? 13.166 -15.033 -26.256 1.00 38.50 179 LEU A N 1
ATOM 1417 C CA . LEU A 1 179 ? 13.037 -15.331 -24.822 1.00 38.50 179 LEU A CA 1
ATOM 1418 C C . LEU A 1 179 ? 11.552 -15.407 -24.462 1.00 38.50 179 LEU A C 1
ATOM 1420 O O . LEU A 1 179 ? 11.197 -16.309 -23.674 1.00 38.50 179 LEU A O 1
#

Secondary structure (DSSP, 8-state):
-PPP------GGGS--------------SSS-------S----EE-TTS-EE-SBPPTTSTTTTSB--HHHHHHHTT-TTSSSTTSPPSS-TTS-PPTT-SSSSHHHHHHHSHHHHSPPPHHHHHHHHTTPPP-PPPTT-GGG-HHHHHHHHHHHHHTTSPP---HHHHHHHHGGGGG-

Foldseek 3Di:
DDDDDDDDPDPPPPPPPDPPPDDDFDDDPDNDRPCPPDPDPDFFAAPVRDGHDQADDPPDPRHRHGPALLNSVVVNVPPQCDDPRRAAQADPVNDDDPPDQPRHSVSVVCPDPRNVVPDDPVQVVQVVVVHHDDDDDPPPCVPPVVVVVVVVLVVQQVVDPDDPDVVVVCVSSVVVPPD

Sequence (179 aa):
MAFSKRKRVNLRNSGLEKVQGAYRARKGKENRLLLIGITTTQNGRFEDGTEQEFYYPEGHEHAGIFKGMANILEERGYTGCVGTNGLPAEYPTFKCAVGATACCCHRIFYNEPDFVNFPSLLEIECSARGFQVLFLPKFHCELNFIEQCWGYAKTTYRKYPASSREANLESSTGMFALL

Organism: NCBI:txid109636

Mean predicted aligned error: 14.8 Å

pLDDT: mean 73.42, std 23.64, range [26.58, 96.44]